Protein AF-A0A763VTZ7-F1 (afdb_monomer_lite)

Structure (mmCIF, N/CA/C/O backbone):
data_AF-A0A763VTZ7-F1
#
_entry.id   AF-A0A763VTZ7-F1
#
loop_
_atom_site.group_PDB
_atom_site.id
_atom_site.type_symbol
_atom_site.label_atom_id
_atom_site.label_alt_id
_atom_site.label_comp_id
_atom_site.label_asym_id
_atom_site.label_entity_id
_atom_site.label_seq_id
_atom_site.pdbx_PDB_ins_code
_atom_site.Cartn_x
_atom_site.Cartn_y
_atom_site.Cartn_z
_atom_site.occupancy
_atom_site.B_iso_or_equiv
_atom_site.auth_seq_id
_atom_site.auth_comp_id
_atom_site.auth_asym_id
_atom_site.auth_atom_id
_atom_site.pdbx_PDB_model_num
ATOM 1 N N . MET A 1 1 ? 45.128 19.612 -33.343 1.00 35.44 1 MET A N 1
ATOM 2 C CA . MET A 1 1 ? 44.007 19.188 -32.479 1.00 35.44 1 MET A CA 1
ATOM 3 C C . MET A 1 1 ? 42.716 19.615 -33.153 1.00 35.44 1 MET A C 1
ATOM 5 O O . MET A 1 1 ? 42.488 20.810 -33.276 1.00 35.44 1 MET A O 1
ATOM 9 N N . LEU A 1 2 ? 41.933 18.667 -33.675 1.00 29.50 2 LEU A N 1
ATOM 10 C CA . LEU A 1 2 ? 40.588 18.963 -34.176 1.00 29.50 2 LEU A CA 1
ATOM 11 C C . LEU A 1 2 ? 39.682 19.283 -32.973 1.00 29.50 2 LEU A C 1
ATOM 13 O O . LEU A 1 2 ? 39.796 18.601 -31.951 1.00 29.50 2 LEU A O 1
ATOM 17 N N . PRO A 1 3 ? 38.828 20.315 -33.047 1.00 27.97 3 PRO A N 1
ATOM 18 C CA . PRO A 1 3 ? 37.966 20.692 -31.936 1.00 27.97 3 PRO A CA 1
ATOM 19 C C . PRO A 1 3 ? 36.938 19.582 -31.647 1.00 27.97 3 PRO A C 1
ATOM 21 O O . PRO A 1 3 ? 36.513 18.883 -32.572 1.00 27.97 3 PRO A O 1
ATOM 24 N N . PRO A 1 4 ? 36.507 19.408 -30.384 1.00 37.66 4 PRO A N 1
ATOM 25 C CA . PRO A 1 4 ? 35.450 18.461 -30.049 1.00 37.66 4 PRO A CA 1
ATOM 26 C C . PRO A 1 4 ? 34.158 18.854 -30.781 1.00 37.66 4 PRO A C 1
ATOM 28 O O . PRO A 1 4 ? 33.703 19.994 -30.673 1.00 37.66 4 PRO A O 1
ATOM 31 N N . LYS A 1 5 ? 33.569 17.916 -31.541 1.00 41.62 5 LYS A N 1
ATOM 32 C CA . LYS A 1 5 ? 32.270 18.104 -32.211 1.00 41.62 5 LYS A CA 1
ATOM 33 C C . LYS A 1 5 ? 31.238 18.531 -31.159 1.00 41.62 5 LYS A C 1
ATOM 35 O O . LYS A 1 5 ? 30.952 17.776 -30.230 1.00 41.62 5 LYS A O 1
ATOM 40 N N . SER A 1 6 ? 30.690 19.740 -31.283 1.00 41.12 6 SER A N 1
ATOM 41 C CA . SER A 1 6 ? 29.595 20.189 -30.422 1.00 41.12 6 SER A CA 1
ATOM 42 C C . SER A 1 6 ? 28.387 19.264 -30.614 1.00 41.12 6 SER A C 1
ATOM 44 O O . SER A 1 6 ? 28.063 18.873 -31.738 1.00 41.12 6 SER A O 1
ATOM 46 N N . LYS A 1 7 ? 27.721 18.872 -29.519 1.00 50.50 7 LYS A N 1
ATOM 47 C CA . LYS A 1 7 ? 26.471 18.102 -29.592 1.00 50.50 7 LYS A CA 1
ATOM 48 C C . LYS A 1 7 ? 25.403 18.988 -30.235 1.00 50.50 7 LYS A C 1
ATOM 50 O O . LYS A 1 7 ? 24.845 19.859 -29.571 1.00 50.50 7 LYS A O 1
ATOM 55 N N . LYS A 1 8 ? 25.136 18.794 -31.528 1.00 55.53 8 LYS A N 1
ATOM 56 C CA . LYS A 1 8 ? 23.969 19.383 -32.192 1.00 55.53 8 LYS A CA 1
ATOM 57 C C . LYS A 1 8 ? 22.712 18.832 -31.517 1.00 55.53 8 LYS A C 1
ATOM 59 O O . LYS A 1 8 ? 22.512 17.623 -31.484 1.00 55.53 8 LYS A O 1
ATOM 64 N N . ASN A 1 9 ? 21.878 19.718 -30.977 1.00 57.66 9 ASN A N 1
ATOM 65 C CA . ASN A 1 9 ? 20.528 19.367 -30.541 1.00 57.66 9 ASN A CA 1
ATOM 66 C C . ASN A 1 9 ? 19.664 19.159 -31.792 1.00 57.66 9 ASN A C 1
ATOM 68 O O . ASN A 1 9 ? 19.069 20.102 -32.300 1.00 57.66 9 ASN A O 1
ATOM 72 N N . ASP A 1 10 ? 19.633 17.933 -32.303 1.00 64.75 10 ASP A N 1
ATOM 73 C CA . ASP A 1 10 ? 18.915 17.539 -33.522 1.00 64.75 10 ASP A CA 1
ATOM 74 C C . ASP A 1 10 ? 17.512 16.963 -33.247 1.00 64.75 10 ASP A C 1
ATOM 76 O O . ASP A 1 10 ? 16.894 16.369 -34.122 1.00 64.75 10 ASP A O 1
ATOM 80 N N . GLY A 1 11 ? 16.986 17.129 -32.026 1.00 73.06 11 GLY A N 1
ATOM 81 C CA . GLY A 1 11 ? 15.631 16.692 -31.662 1.00 73.06 11 GLY A CA 1
ATOM 82 C C . GLY A 1 11 ? 15.467 15.178 -31.467 1.00 73.06 11 GLY A C 1
ATOM 83 O O . GLY A 1 11 ? 14.363 14.715 -31.175 1.00 73.06 11 GLY A O 1
ATOM 84 N N . ARG A 1 12 ? 16.550 14.389 -31.533 1.00 78.06 12 ARG A N 1
ATOM 85 C CA . ARG A 1 12 ? 16.503 12.917 -31.417 1.00 78.06 12 ARG A CA 1
ATOM 86 C C . ARG A 1 12 ? 15.914 12.381 -30.103 1.00 78.06 12 ARG A C 1
ATOM 88 O O . ARG A 1 12 ? 15.565 11.211 -30.004 1.00 78.06 12 ARG A O 1
ATOM 95 N N . THR A 1 13 ? 15.801 13.209 -29.064 1.00 76.25 13 THR A N 1
ATOM 96 C CA . THR A 1 13 ? 15.245 12.835 -27.750 1.00 76.25 13 THR A CA 1
ATOM 97 C C . THR A 1 13 ? 13.718 12.770 -27.711 1.00 76.25 13 THR A C 1
ATOM 99 O O . THR A 1 13 ? 13.158 12.313 -26.713 1.00 76.25 13 THR A O 1
ATOM 102 N N . SER A 1 14 ? 13.022 13.174 -28.770 1.00 81.12 14 SER A N 1
ATOM 103 C CA . SER A 1 14 ? 11.571 12.992 -28.929 1.00 81.12 14 SER A CA 1
ATOM 104 C C . SER A 1 14 ? 11.207 12.234 -30.206 1.00 81.12 14 SER A C 1
ATOM 106 O O . SER A 1 14 ? 10.077 11.771 -30.327 1.00 81.12 14 SER A O 1
ATOM 108 N N . ASP A 1 15 ? 12.160 12.040 -31.115 1.00 86.56 15 ASP A N 1
ATOM 109 C CA . ASP A 1 15 ? 11.953 11.351 -32.384 1.00 86.56 15 ASP A CA 1
ATOM 110 C C . ASP A 1 15 ? 11.909 9.822 -32.213 1.00 86.56 15 ASP A C 1
ATOM 112 O O . ASP A 1 15 ? 12.916 9.173 -31.928 1.00 86.56 15 ASP A O 1
ATOM 116 N N . LEU A 1 16 ? 10.716 9.245 -32.365 1.00 86.00 16 LEU A N 1
ATOM 117 C CA . LEU A 1 16 ? 10.492 7.795 -32.336 1.00 86.00 16 LEU A CA 1
ATOM 118 C C . LEU A 1 16 ? 10.608 7.145 -33.718 1.00 86.00 16 LEU A C 1
ATOM 120 O O . LEU A 1 16 ? 10.707 5.923 -33.801 1.00 86.00 16 LEU A O 1
ATOM 124 N N . ALA A 1 17 ? 10.598 7.950 -34.780 1.00 90.56 17 ALA A N 1
ATOM 125 C CA . ALA A 1 17 ? 10.727 7.493 -36.156 1.00 90.56 17 ALA A CA 1
ATOM 126 C C . ALA A 1 17 ? 12.185 7.514 -36.637 1.00 90.56 17 ALA A C 1
ATOM 128 O O . ALA A 1 17 ? 12.458 7.035 -37.729 1.00 90.56 17 ALA A O 1
ATOM 129 N N . PHE A 1 18 ? 13.127 8.021 -35.836 1.00 90.75 18 PHE A N 1
ATOM 130 C CA . PHE A 1 18 ? 14.554 8.083 -36.173 1.00 90.75 18 PHE A CA 1
ATOM 131 C C . PHE A 1 18 ? 14.843 8.881 -37.457 1.00 90.75 18 PHE A C 1
ATOM 133 O O . PHE A 1 18 ? 15.852 8.662 -38.123 1.00 90.75 18 PHE A O 1
ATOM 140 N N . LEU A 1 19 ? 13.984 9.846 -37.795 1.00 90.31 19 LEU A N 1
ATOM 141 C CA . LEU A 1 19 ? 14.172 10.766 -38.920 1.00 90.31 19 LEU A CA 1
ATOM 142 C C . LEU A 1 19 ? 15.484 11.549 -38.812 1.00 90.31 19 LEU A C 1
ATOM 144 O O . LEU A 1 19 ? 16.091 11.864 -39.837 1.00 90.31 19 LEU A O 1
ATOM 148 N N . TRP A 1 20 ? 15.962 11.796 -37.587 1.00 90.44 20 TRP A N 1
ATOM 149 C CA . TRP A 1 20 ? 17.268 12.413 -37.347 1.00 90.44 20 TRP A CA 1
ATOM 150 C C . TRP A 1 20 ? 18.425 11.663 -38.040 1.00 90.44 20 TRP A C 1
ATOM 152 O O . TRP A 1 20 ? 19.420 12.288 -38.408 1.00 90.44 20 TRP A O 1
ATOM 162 N N . MET A 1 21 ? 18.308 10.347 -38.277 1.00 89.69 21 MET A N 1
ATOM 163 C CA . MET A 1 21 ? 19.332 9.567 -38.987 1.00 89.69 21 MET A CA 1
ATOM 164 C C . MET A 1 21 ? 19.514 10.069 -40.422 1.00 89.69 21 MET A C 1
ATOM 166 O O . MET A 1 21 ? 20.641 10.205 -40.888 1.00 89.69 21 MET A O 1
ATOM 170 N N . LEU A 1 22 ? 18.427 10.432 -41.105 1.00 90.00 22 LEU A N 1
ATOM 171 C CA . LEU A 1 22 ? 18.486 10.924 -42.484 1.00 90.00 22 LEU A CA 1
ATOM 172 C C . LEU A 1 22 ? 19.071 12.334 -42.568 1.00 90.00 22 LEU A C 1
ATOM 174 O O . LEU A 1 22 ? 19.775 12.655 -43.523 1.00 90.00 22 LEU A O 1
ATOM 178 N N . THR A 1 23 ? 18.797 13.173 -41.567 1.00 86.50 23 THR A N 1
ATOM 179 C CA . THR A 1 23 ? 19.309 14.548 -41.526 1.00 86.50 23 THR A CA 1
ATOM 180 C C . THR A 1 23 ? 20.763 14.623 -41.072 1.00 86.50 23 THR A C 1
ATOM 182 O O . THR A 1 23 ? 21.488 15.514 -41.506 1.00 86.50 23 THR A O 1
ATOM 185 N N . THR A 1 24 ? 21.182 13.719 -40.183 1.00 85.81 24 THR A N 1
ATOM 186 C CA . THR A 1 24 ? 22.488 13.786 -39.511 1.00 85.81 24 THR A CA 1
ATOM 187 C C . THR A 1 24 ? 23.501 12.793 -40.081 1.00 85.81 24 THR A C 1
ATOM 189 O O . THR A 1 24 ? 24.672 13.151 -40.196 1.00 85.81 24 THR A O 1
ATOM 192 N N . LEU A 1 25 ? 23.081 11.573 -40.438 1.00 86.38 25 LEU A N 1
ATOM 193 C CA . LEU A 1 25 ? 23.967 10.509 -40.932 1.00 86.38 25 LEU A CA 1
ATOM 194 C C . LEU A 1 25 ? 23.935 10.355 -42.458 1.00 86.38 25 LEU A C 1
ATOM 196 O O . LEU A 1 25 ? 24.926 9.924 -43.035 1.00 86.38 25 LEU A O 1
ATOM 200 N N . GLY A 1 26 ? 22.832 10.739 -43.107 1.00 88.94 26 GLY A N 1
ATOM 201 C CA . GLY A 1 26 ? 22.701 10.781 -44.566 1.00 88.94 26 GLY A CA 1
ATOM 202 C C . GLY A 1 26 ? 21.569 9.910 -45.113 1.00 88.94 26 GLY A C 1
ATOM 203 O O . GLY A 1 26 ? 20.996 9.072 -44.418 1.00 88.94 26 GLY A O 1
ATOM 204 N N . ALA A 1 27 ? 21.235 10.109 -46.392 1.00 90.62 27 ALA A N 1
ATOM 205 C CA . ALA A 1 27 ? 20.106 9.441 -47.049 1.00 90.62 27 ALA A CA 1
ATOM 206 C C . ALA A 1 27 ? 20.291 7.920 -47.211 1.00 90.62 27 ALA A C 1
ATOM 208 O O . ALA A 1 27 ? 19.310 7.182 -47.292 1.00 90.62 27 ALA A O 1
ATOM 209 N N . GLU A 1 28 ? 21.537 7.454 -47.218 1.00 91.12 28 GLU A N 1
ATOM 210 C CA . GLU A 1 28 ? 21.920 6.040 -47.276 1.00 91.12 28 GLU A CA 1
ATOM 211 C C . GLU A 1 28 ? 21.451 5.224 -46.058 1.00 91.12 28 GLU A C 1
ATOM 213 O O . GLU A 1 28 ? 21.258 4.019 -46.159 1.00 91.12 28 GLU A O 1
ATOM 218 N N . TRP A 1 29 ? 21.111 5.877 -44.942 1.00 94.19 29 TRP A N 1
ATOM 219 C CA . TRP A 1 29 ? 20.568 5.221 -43.746 1.00 94.19 29 TRP A CA 1
ATOM 220 C C . TRP A 1 29 ? 19.075 4.877 -43.816 1.00 94.19 29 TRP A C 1
ATOM 222 O O . TRP A 1 29 ? 18.525 4.358 -42.842 1.00 94.19 29 TRP A O 1
ATOM 232 N N . ARG A 1 30 ? 18.399 5.155 -44.939 1.00 93.62 30 ARG A N 1
ATOM 233 C CA . ARG A 1 30 ? 16.942 4.983 -45.079 1.00 93.62 30 ARG A CA 1
ATOM 234 C C . ARG A 1 30 ? 16.459 3.589 -44.699 1.00 93.62 30 ARG A C 1
ATOM 236 O O . ARG A 1 30 ? 15.511 3.480 -43.929 1.00 93.62 30 ARG A O 1
ATOM 243 N N . GLN A 1 31 ? 17.135 2.540 -45.160 1.00 93.56 31 GLN A N 1
ATOM 244 C CA . GLN A 1 31 ? 16.716 1.167 -44.871 1.00 93.56 31 GLN A CA 1
ATOM 245 C C . GLN A 1 31 ? 16.748 0.860 -43.363 1.00 93.56 31 GLN A C 1
ATOM 247 O O . GLN A 1 31 ? 15.794 0.313 -42.811 1.00 93.56 31 GLN A O 1
ATOM 252 N N . TRP A 1 32 ? 17.817 1.262 -42.672 1.00 95.25 32 TRP A N 1
ATOM 253 C CA . TRP A 1 32 ? 17.942 1.093 -41.222 1.00 95.25 32 TRP A CA 1
ATOM 254 C C . TRP A 1 32 ? 16.932 1.938 -40.444 1.00 95.25 32 TRP A C 1
ATOM 256 O O . TRP A 1 32 ? 16.360 1.462 -39.463 1.00 95.25 32 TRP A O 1
ATOM 266 N N . GLN A 1 33 ? 16.691 3.171 -40.890 1.00 95.19 33 GLN A N 1
ATOM 267 C CA . GLN A 1 33 ? 15.741 4.085 -40.264 1.00 95.19 33 GLN A CA 1
ATOM 268 C C . GLN A 1 33 ? 14.302 3.558 -40.356 1.00 95.19 33 GLN A C 1
ATOM 270 O O . GLN A 1 33 ? 13.601 3.545 -39.344 1.00 95.19 33 GLN A O 1
ATOM 275 N N . GLU A 1 34 ? 13.868 3.077 -41.523 1.00 95.00 34 GLU A N 1
ATOM 276 C CA . GLU A 1 34 ? 12.526 2.510 -41.712 1.00 95.00 34 GLU A CA 1
ATOM 277 C C . GLU A 1 34 ? 12.298 1.284 -40.814 1.00 95.00 34 GLU A C 1
ATOM 279 O O . GLU A 1 34 ? 11.262 1.177 -40.150 1.00 95.00 34 GLU A O 1
ATOM 284 N N . LEU A 1 35 ? 13.294 0.396 -40.715 1.00 95.56 35 LEU A N 1
ATOM 285 C CA . LEU A 1 35 ? 13.247 -0.768 -39.827 1.00 95.56 35 LEU A CA 1
ATOM 286 C C . LEU A 1 35 ? 13.194 -0.361 -38.350 1.00 95.56 35 LEU A C 1
ATOM 288 O O . LEU A 1 35 ? 12.400 -0.918 -37.587 1.00 95.56 35 LEU A O 1
ATOM 292 N N . ALA A 1 36 ? 13.997 0.625 -37.940 1.00 95.19 36 ALA A N 1
ATOM 293 C CA . ALA A 1 36 ? 13.994 1.147 -36.575 1.00 95.19 36 ALA A CA 1
ATOM 294 C C . ALA A 1 36 ? 12.641 1.772 -36.211 1.00 95.19 36 ALA A C 1
ATOM 296 O O . ALA A 1 36 ? 12.094 1.470 -35.149 1.00 95.19 36 ALA A O 1
ATOM 297 N N . ALA A 1 37 ? 12.067 2.580 -37.107 1.00 95.00 37 ALA A N 1
ATOM 298 C CA . ALA A 1 37 ? 10.754 3.194 -36.929 1.00 95.00 37 ALA A CA 1
ATOM 299 C C . ALA A 1 37 ? 9.648 2.135 -36.807 1.00 95.00 37 ALA A C 1
ATOM 301 O O . ALA A 1 37 ? 8.830 2.191 -35.885 1.00 95.00 37 ALA A O 1
ATOM 302 N N . LYS A 1 38 ? 9.659 1.130 -37.693 1.00 95.75 38 LYS A N 1
ATOM 303 C CA . LYS A 1 38 ? 8.696 0.022 -37.676 1.00 95.75 38 LYS A CA 1
ATOM 304 C C . LYS A 1 38 ? 8.795 -0.787 -36.385 1.00 95.75 38 LYS A C 1
ATOM 306 O O . LYS A 1 38 ? 7.772 -1.063 -35.760 1.00 95.75 38 LYS A O 1
ATOM 311 N N . TRP A 1 39 ? 10.008 -1.119 -35.941 1.00 95.88 39 TRP A N 1
ATOM 312 C CA . TRP A 1 39 ? 10.205 -1.816 -34.671 1.00 95.88 39 TRP A CA 1
ATOM 313 C C . TRP A 1 39 ? 9.703 -0.980 -33.496 1.00 95.88 39 TRP A C 1
ATOM 315 O O . TRP A 1 39 ? 8.953 -1.486 -32.661 1.00 95.88 39 TRP A O 1
ATOM 325 N N . MET A 1 40 ? 10.054 0.305 -33.452 1.00 93.81 40 MET A N 1
ATOM 326 C CA . MET A 1 40 ? 9.712 1.210 -32.354 1.00 93.81 40 MET A CA 1
ATOM 327 C C . MET A 1 40 ? 8.215 1.487 -32.242 1.00 93.81 40 MET A C 1
ATOM 329 O O . MET A 1 40 ? 7.713 1.582 -31.123 1.00 93.81 40 MET A O 1
ATOM 333 N N . ALA A 1 41 ? 7.481 1.500 -33.358 1.00 93.44 41 ALA A N 1
ATOM 334 C CA . ALA A 1 41 ? 6.021 1.606 -33.363 1.00 93.44 41 ALA A CA 1
ATOM 335 C C . ALA A 1 41 ? 5.320 0.438 -32.640 1.00 93.44 41 ALA A C 1
ATOM 337 O O . ALA A 1 41 ? 4.209 0.598 -32.142 1.00 93.44 41 ALA A O 1
ATOM 338 N N . THR A 1 42 ? 5.967 -0.730 -32.537 1.00 92.12 42 THR A N 1
ATOM 339 C CA . THR A 1 42 ? 5.416 -1.901 -31.826 1.00 92.12 42 THR A CA 1
ATOM 340 C C . THR A 1 42 ? 5.729 -1.916 -30.323 1.00 92.12 42 THR A C 1
ATOM 342 O O . THR A 1 42 ? 5.248 -2.787 -29.598 1.00 92.12 42 THR A O 1
ATOM 345 N N . GLN A 1 43 ? 6.528 -0.968 -29.820 1.00 91.44 43 GLN A N 1
ATOM 346 C CA . GLN A 1 43 ? 7.015 -0.973 -28.438 1.00 91.44 43 GLN A CA 1
ATOM 347 C C . GLN A 1 43 ? 6.138 -0.124 -27.510 1.00 91.44 43 GLN A C 1
ATOM 349 O O . GLN A 1 43 ? 5.899 1.050 -27.764 1.00 91.44 43 GLN A O 1
ATOM 354 N N . THR A 1 44 ? 5.742 -0.682 -26.362 1.00 88.31 44 THR A N 1
ATOM 355 C CA . THR A 1 44 ? 4.960 0.030 -25.326 1.00 88.31 44 THR A CA 1
ATOM 356 C C . THR A 1 44 ? 5.754 0.330 -24.051 1.00 88.31 44 THR A C 1
ATOM 358 O O . THR A 1 44 ? 5.361 1.180 -23.255 1.00 88.31 44 THR A O 1
ATOM 361 N N . LEU A 1 45 ? 6.892 -0.343 -23.846 1.00 87.94 45 LEU A N 1
ATOM 362 C CA . LEU A 1 45 ? 7.719 -0.250 -22.640 1.00 87.94 45 LEU A CA 1
ATOM 363 C C . LEU A 1 45 ? 9.182 0.042 -22.982 1.00 87.94 45 LEU A C 1
ATOM 365 O O . LEU A 1 45 ? 9.713 -0.450 -23.983 1.00 87.94 45 LEU A O 1
ATOM 369 N N . GLY A 1 46 ? 9.849 0.797 -22.102 1.00 86.75 46 GLY A N 1
ATOM 370 C CA . GLY A 1 46 ? 11.287 1.075 -22.197 1.00 86.75 46 GLY A CA 1
ATOM 371 C C . GLY A 1 46 ? 11.682 1.933 -23.402 1.00 86.75 46 GLY A C 1
ATOM 372 O O . GLY A 1 46 ? 12.820 1.851 -23.849 1.00 86.75 46 GLY A O 1
ATOM 373 N N . ILE A 1 47 ? 10.753 2.735 -23.934 1.00 90.38 47 ILE A N 1
ATOM 374 C CA . ILE A 1 47 ? 10.908 3.496 -25.187 1.00 90.38 47 ILE A CA 1
ATOM 375 C C . ILE A 1 47 ? 12.154 4.392 -25.160 1.00 90.38 47 ILE A C 1
ATOM 377 O O . ILE A 1 47 ? 12.937 4.383 -26.107 1.00 90.38 47 ILE A O 1
ATOM 381 N N . SER A 1 48 ? 12.369 5.127 -24.061 1.00 89.25 48 SER A N 1
ATOM 382 C CA . SER A 1 48 ? 13.539 6.005 -23.922 1.00 89.25 48 SER A CA 1
ATOM 383 C C . SER A 1 48 ? 14.850 5.219 -23.983 1.00 89.25 48 SER A C 1
ATOM 385 O O . SER A 1 48 ? 15.735 5.575 -24.759 1.00 89.25 48 SER A O 1
ATOM 387 N N . ASP A 1 49 ? 14.952 4.129 -23.215 1.00 90.44 49 ASP A N 1
ATOM 388 C CA . ASP A 1 49 ? 16.169 3.315 -23.155 1.00 90.44 49 ASP A CA 1
ATOM 389 C C . ASP A 1 49 ? 16.454 2.620 -24.501 1.00 90.44 49 ASP A C 1
ATOM 391 O O . ASP A 1 49 ? 17.605 2.554 -24.928 1.00 90.44 49 ASP A O 1
ATOM 395 N N . LYS A 1 50 ? 15.415 2.119 -25.189 1.00 93.94 50 LYS A N 1
ATOM 396 C CA . LYS A 1 50 ? 15.531 1.487 -26.516 1.00 93.94 50 LYS A CA 1
ATOM 397 C C . LYS A 1 50 ? 16.020 2.470 -27.566 1.00 93.94 50 LYS A C 1
ATOM 399 O O . LYS A 1 50 ? 16.921 2.150 -28.335 1.00 93.94 50 LYS A O 1
ATOM 404 N N . ARG A 1 51 ? 15.466 3.683 -27.569 1.00 93.00 51 ARG A N 1
ATOM 405 C CA . ARG A 1 51 ? 15.885 4.729 -28.500 1.00 93.00 51 ARG A CA 1
ATOM 406 C C . ARG A 1 51 ? 17.337 5.132 -28.287 1.00 93.00 51 ARG A C 1
ATOM 408 O O . ARG A 1 51 ? 18.081 5.269 -29.251 1.00 93.00 51 ARG A O 1
ATOM 415 N N . GLU A 1 52 ? 17.745 5.299 -27.034 1.00 90.31 52 GLU A N 1
ATOM 416 C CA . GLU A 1 52 ? 19.130 5.625 -26.702 1.00 90.31 52 GLU A CA 1
ATOM 417 C C . GLU A 1 52 ? 20.093 4.492 -27.096 1.00 90.31 52 GLU A C 1
ATOM 419 O O . GLU A 1 52 ? 21.168 4.754 -27.635 1.00 90.31 52 GLU A O 1
ATOM 424 N N . ALA A 1 53 ? 19.696 3.235 -26.875 1.00 92.50 53 ALA A N 1
ATOM 425 C CA . ALA A 1 53 ? 20.466 2.064 -27.285 1.00 92.50 53 ALA A CA 1
ATOM 426 C C . ALA A 1 53 ? 20.634 1.981 -28.809 1.00 92.50 53 ALA A C 1
ATOM 42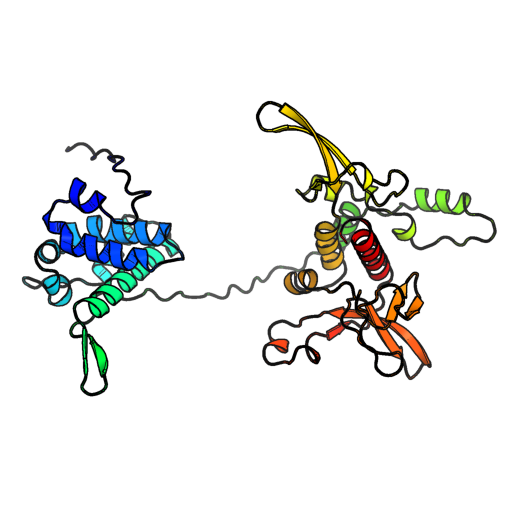8 O O . ALA A 1 53 ? 21.754 1.805 -29.282 1.00 92.50 53 ALA A O 1
ATOM 429 N N . LEU A 1 54 ? 19.552 2.168 -29.572 1.00 94.38 54 LEU A N 1
ATOM 430 C CA . LEU A 1 54 ? 19.604 2.168 -31.034 1.00 94.38 54 LEU A CA 1
ATOM 431 C C . LEU A 1 54 ? 20.420 3.331 -31.594 1.00 94.38 54 LEU A C 1
ATOM 433 O O . LEU A 1 54 ? 21.213 3.122 -32.504 1.00 94.38 54 LEU A O 1
ATOM 437 N N . GLY A 1 55 ? 20.293 4.532 -31.024 1.00 91.75 55 GLY A N 1
ATOM 438 C CA . GLY A 1 55 ? 21.117 5.670 -31.436 1.00 91.75 55 GLY A CA 1
ATOM 439 C C . GLY A 1 55 ? 22.613 5.361 -31.335 1.00 91.75 55 GLY A C 1
ATOM 440 O O . GLY A 1 55 ? 23.350 5.581 -32.292 1.00 91.75 55 GLY A O 1
ATOM 441 N N . ARG A 1 56 ? 23.048 4.759 -30.217 1.00 90.06 56 ARG A N 1
ATOM 442 C CA . ARG A 1 56 ? 24.439 4.298 -30.053 1.00 90.06 56 ARG A CA 1
ATOM 443 C C . ARG A 1 56 ? 24.803 3.171 -31.014 1.00 90.06 56 ARG A C 1
ATOM 445 O O . ARG A 1 56 ? 25.902 3.173 -31.552 1.00 90.06 56 ARG A O 1
ATOM 452 N N . PHE A 1 57 ? 23.905 2.214 -31.226 1.00 94.25 57 PHE A N 1
ATOM 453 C CA . PHE A 1 57 ? 24.136 1.111 -32.155 1.00 94.25 57 PHE A CA 1
ATOM 454 C C . PHE A 1 57 ? 24.373 1.615 -33.589 1.00 94.25 57 PHE A C 1
ATOM 456 O O . PHE A 1 57 ? 25.306 1.171 -34.249 1.00 94.25 57 PHE A O 1
ATOM 463 N N . PHE A 1 58 ? 23.609 2.604 -34.052 1.00 94.25 58 PHE A N 1
ATOM 464 C CA . PHE A 1 58 ? 23.814 3.182 -35.379 1.00 94.25 58 PHE A CA 1
ATOM 465 C C . PHE A 1 58 ? 25.085 4.037 -35.454 1.00 94.25 58 PHE A C 1
ATOM 467 O O . PHE A 1 58 ? 25.946 3.770 -36.286 1.00 94.25 58 PHE A O 1
ATOM 474 N N . GLU A 1 59 ? 25.242 5.026 -34.569 1.00 91.44 59 GLU A N 1
ATOM 475 C CA . GLU A 1 59 ? 26.343 5.998 -34.671 1.00 91.44 59 GLU A CA 1
ATOM 476 C C . GLU A 1 59 ? 27.697 5.447 -34.240 1.00 91.44 59 GLU A C 1
ATOM 478 O O . GLU A 1 59 ? 28.716 5.840 -34.789 1.00 91.44 59 GLU A O 1
ATOM 483 N N . SER A 1 60 ? 27.732 4.600 -33.213 1.00 88.88 60 SER A N 1
ATOM 484 C CA . SER A 1 60 ? 28.993 4.152 -32.613 1.00 88.88 60 SER A CA 1
ATOM 485 C C . SER A 1 60 ? 29.415 2.769 -33.089 1.00 88.88 60 SER A C 1
ATOM 487 O O . SER A 1 60 ? 30.599 2.461 -33.012 1.00 88.88 60 SER A O 1
ATOM 489 N N . TYR A 1 61 ? 28.477 1.935 -33.558 1.00 92.25 61 TYR A N 1
ATOM 490 C CA . TYR A 1 61 ? 28.797 0.592 -34.038 1.00 92.25 61 TYR A CA 1
ATOM 491 C C . TYR A 1 61 ? 28.721 0.476 -35.556 1.00 92.25 61 TYR A C 1
ATOM 493 O O . TYR A 1 61 ? 29.753 0.307 -36.200 1.00 92.25 61 TYR A O 1
ATOM 501 N N . ILE A 1 62 ? 27.529 0.612 -36.144 1.00 92.75 62 ILE A N 1
ATOM 502 C CA . ILE A 1 62 ? 27.362 0.409 -37.589 1.00 92.75 62 ILE A CA 1
ATOM 503 C C . ILE A 1 62 ? 28.177 1.433 -38.385 1.00 92.75 62 ILE A C 1
ATOM 505 O O . ILE A 1 62 ? 28.917 1.037 -39.279 1.00 92.75 62 ILE A O 1
ATOM 509 N N . ALA A 1 63 ? 28.103 2.722 -38.040 1.00 91.62 63 ALA A N 1
ATOM 510 C CA . ALA A 1 63 ? 28.791 3.771 -38.794 1.00 91.62 63 ALA A CA 1
ATOM 511 C C . ALA A 1 63 ? 30.322 3.615 -38.817 1.00 91.62 63 ALA A C 1
ATOM 513 O O . ALA A 1 63 ? 30.947 3.883 -39.839 1.00 91.62 63 ALA A O 1
ATOM 514 N N . GLU A 1 64 ? 30.912 3.179 -37.705 1.00 90.19 64 GLU A N 1
ATOM 515 C CA . GLU A 1 64 ? 32.368 3.156 -37.524 1.00 90.19 64 GLU A CA 1
ATOM 516 C C . GLU A 1 64 ? 32.986 1.790 -37.884 1.00 90.19 64 GLU A C 1
ATOM 518 O O . GLU A 1 64 ? 34.074 1.737 -38.451 1.00 90.19 64 GLU A O 1
ATOM 523 N N . TYR A 1 65 ? 32.293 0.678 -37.603 1.00 89.25 65 TYR A N 1
ATOM 524 C CA . TYR A 1 65 ? 32.851 -0.681 -37.722 1.00 89.25 65 TYR A CA 1
ATOM 525 C C . TYR A 1 65 ? 32.211 -1.517 -38.836 1.00 89.25 65 TYR A C 1
ATOM 527 O O . TYR A 1 65 ? 32.844 -2.419 -39.392 1.00 89.25 65 TYR A O 1
ATOM 535 N N . ALA A 1 66 ? 30.969 -1.211 -39.216 1.00 90.81 66 ALA A N 1
ATOM 536 C CA . ALA A 1 66 ? 30.264 -1.904 -40.291 1.00 90.81 66 ALA A CA 1
ATOM 537 C C . ALA A 1 66 ? 29.637 -0.936 -41.313 1.00 90.81 66 ALA A C 1
ATOM 539 O O . ALA A 1 66 ? 28.461 -1.089 -41.645 1.00 90.81 66 ALA A O 1
ATOM 540 N N . PRO A 1 67 ? 30.387 0.041 -41.867 1.00 92.31 67 PRO A N 1
ATOM 541 C CA . PRO A 1 67 ? 29.818 1.020 -42.796 1.00 92.31 67 PRO A CA 1
ATOM 542 C C . PRO A 1 67 ? 29.287 0.367 -44.079 1.00 92.31 67 PRO A C 1
ATOM 544 O O . PRO A 1 67 ? 28.323 0.841 -44.671 1.00 92.31 67 PRO A O 1
ATOM 547 N N . TYR A 1 68 ? 29.853 -0.778 -44.471 1.00 91.19 68 TYR A N 1
ATOM 548 C CA . TYR A 1 68 ? 29.355 -1.597 -45.579 1.00 91.19 68 TYR A CA 1
ATOM 549 C C . TYR A 1 68 ? 27.916 -2.096 -45.362 1.00 91.19 68 TYR A C 1
ATOM 551 O O . TYR A 1 68 ? 27.207 -2.368 -46.325 1.00 91.19 68 TYR A O 1
ATOM 559 N N . ALA A 1 69 ? 27.467 -2.209 -44.108 1.00 91.75 69 ALA A N 1
ATOM 560 C CA . ALA A 1 69 ? 26.110 -2.621 -43.780 1.00 91.75 69 ALA A CA 1
ATOM 561 C C . ALA A 1 69 ? 25.089 -1.487 -43.947 1.00 91.75 69 ALA A C 1
ATOM 563 O O . ALA A 1 69 ? 23.888 -1.749 -43.931 1.00 91.75 69 ALA A O 1
ATOM 564 N N . ILE A 1 70 ? 25.539 -0.235 -44.086 1.00 91.12 70 ILE A N 1
ATOM 565 C CA . ILE A 1 70 ? 24.660 0.915 -44.337 1.00 91.12 70 ILE A CA 1
ATOM 566 C C . ILE A 1 70 ? 24.086 0.820 -45.752 1.00 91.12 70 ILE A C 1
ATOM 568 O O . ILE A 1 70 ? 22.889 1.018 -45.936 1.00 91.12 70 ILE A O 1
ATOM 572 N N . SER A 1 71 ? 24.932 0.488 -46.732 1.00 86.25 71 SER A N 1
ATOM 573 C CA . SER A 1 71 ? 24.545 0.362 -48.139 1.00 86.25 71 SER A CA 1
ATOM 574 C C . SER A 1 71 ? 23.923 -0.993 -48.480 1.00 86.25 71 SER A C 1
ATOM 576 O O . SER A 1 71 ? 23.035 -1.048 -49.328 1.00 86.25 71 SER A O 1
ATOM 578 N N . ASP A 1 72 ? 24.356 -2.075 -47.826 1.00 89.38 72 ASP A N 1
ATOM 579 C CA . ASP A 1 72 ? 23.760 -3.406 -47.974 1.00 89.38 72 ASP A CA 1
ATOM 580 C C . ASP A 1 72 ? 23.560 -4.073 -46.609 1.00 89.38 72 ASP A C 1
ATOM 582 O O . ASP A 1 72 ? 24.477 -4.638 -46.006 1.00 89.38 72 ASP A O 1
ATOM 586 N N . LEU A 1 73 ? 22.307 -4.065 -46.151 1.00 90.62 73 LEU A N 1
ATOM 587 C CA . LEU A 1 73 ? 21.882 -4.680 -44.897 1.00 90.62 73 LEU A CA 1
ATOM 588 C C . LEU A 1 73 ? 22.288 -6.160 -44.772 1.00 90.62 73 LEU A C 1
ATOM 590 O O . LEU A 1 73 ? 22.552 -6.634 -43.668 1.00 90.62 73 LEU A O 1
ATOM 594 N N . SER A 1 74 ? 22.365 -6.911 -45.875 1.00 90.06 74 SER A N 1
ATOM 595 C CA . SER A 1 74 ? 22.715 -8.336 -45.835 1.00 90.06 74 SER A CA 1
ATOM 596 C C . SER A 1 74 ? 24.170 -8.578 -45.421 1.00 90.06 74 SER A C 1
ATOM 598 O O . SER A 1 74 ? 24.482 -9.616 -44.821 1.00 90.06 74 SER A O 1
ATOM 600 N N . LEU A 1 75 ? 25.055 -7.605 -45.667 1.00 91.62 75 LEU A N 1
ATOM 601 C CA . LEU A 1 75 ? 26.461 -7.677 -45.278 1.00 91.62 75 LEU A CA 1
ATOM 602 C C . LEU A 1 75 ? 26.650 -7.591 -43.763 1.00 91.62 75 LEU A C 1
ATOM 604 O O . LEU A 1 75 ? 27.622 -8.149 -43.261 1.00 91.62 75 LEU A O 1
ATOM 608 N N . PHE A 1 76 ? 25.705 -7.000 -43.022 1.00 92.88 76 PHE A N 1
ATOM 609 C CA . PHE A 1 76 ? 25.717 -7.037 -41.554 1.00 92.88 76 PHE A CA 1
ATOM 610 C C . PHE A 1 76 ? 25.773 -8.478 -41.019 1.00 92.88 76 PHE A C 1
ATOM 612 O O . PHE A 1 76 ? 26.463 -8.771 -40.045 1.00 92.88 76 PHE A O 1
ATOM 619 N N . PHE A 1 77 ? 25.064 -9.392 -41.686 1.00 91.75 77 PHE A N 1
ATOM 620 C CA . PHE A 1 77 ? 24.949 -10.791 -41.277 1.00 91.75 77 PHE A CA 1
ATOM 621 C C . PHE A 1 77 ? 26.027 -11.683 -41.899 1.00 91.75 77 PHE A C 1
ATOM 623 O O . PHE A 1 77 ? 26.531 -12.600 -41.252 1.00 91.75 77 PHE A O 1
ATOM 630 N N . LYS A 1 78 ? 26.381 -11.438 -43.167 1.00 88.50 78 LYS A N 1
ATOM 631 C CA . LYS A 1 78 ? 27.352 -12.262 -43.910 1.00 88.50 78 LYS A CA 1
ATOM 632 C C . LYS A 1 78 ? 28.808 -11.882 -43.613 1.00 88.50 78 LYS A C 1
ATOM 634 O O . LYS A 1 78 ? 29.691 -12.741 -43.684 1.00 88.50 78 LYS A O 1
ATOM 639 N N . GLY A 1 79 ? 29.041 -10.625 -43.239 1.00 88.56 79 GLY A N 1
ATOM 640 C CA . GLY A 1 79 ? 30.360 -10.009 -43.157 1.00 88.56 79 GLY A CA 1
ATOM 641 C C . GLY A 1 79 ? 30.854 -9.486 -44.506 1.00 88.56 79 GLY A C 1
ATOM 642 O O . GLY A 1 79 ? 30.324 -9.827 -45.565 1.00 88.56 79 GLY A O 1
ATOM 643 N N . TYR A 1 80 ? 31.902 -8.667 -44.463 1.00 90.06 80 TYR A N 1
ATOM 644 C CA . TYR A 1 80 ? 32.516 -8.046 -45.634 1.00 90.06 80 TYR A CA 1
ATOM 645 C C . TYR A 1 80 ? 34.040 -8.003 -45.490 1.00 90.06 80 TYR A C 1
ATOM 647 O O . TYR A 1 80 ? 34.556 -7.624 -44.443 1.00 90.06 80 TYR A O 1
ATOM 655 N N . GLN A 1 81 ? 34.767 -8.416 -46.537 1.00 88.31 81 GLN A N 1
ATOM 656 C CA . GLN A 1 81 ? 36.242 -8.405 -46.595 1.00 88.31 81 GLN A CA 1
ATOM 657 C C . GLN A 1 81 ? 36.937 -8.997 -45.348 1.00 88.31 81 GLN A C 1
ATOM 659 O O . GLN A 1 81 ? 37.927 -8.471 -44.851 1.00 88.31 81 GLN A O 1
ATOM 664 N N . GLY A 1 82 ? 36.408 -10.109 -44.827 1.00 85.06 82 GLY A N 1
ATOM 665 C CA . GLY A 1 82 ? 36.954 -10.787 -43.645 1.00 85.06 82 GLY A CA 1
ATOM 666 C C . GLY A 1 82 ? 36.494 -10.211 -42.301 1.00 85.06 82 GLY A C 1
ATOM 667 O O . GLY A 1 82 ? 36.670 -10.880 -41.285 1.00 85.06 82 GLY A O 1
ATOM 668 N N . HIS A 1 83 ? 35.842 -9.044 -42.281 1.00 92.25 83 HIS A N 1
ATOM 669 C CA . HIS A 1 83 ? 35.191 -8.506 -41.089 1.00 92.25 83 HIS A CA 1
ATOM 670 C C . HIS A 1 83 ? 33.787 -9.110 -40.906 1.00 92.25 83 HIS A C 1
ATOM 672 O O . HIS A 1 83 ? 33.027 -9.232 -41.868 1.00 92.25 83 HIS A O 1
ATOM 678 N N . LYS A 1 84 ? 33.430 -9.480 -39.670 1.00 91.00 84 LYS A N 1
ATOM 679 C CA . LYS A 1 84 ? 32.091 -9.944 -39.280 1.00 91.00 84 LYS A CA 1
ATOM 680 C C . LYS A 1 84 ? 31.662 -9.233 -38.006 1.00 91.00 84 LYS A C 1
ATOM 682 O O . LYS A 1 84 ? 32.388 -9.289 -37.016 1.00 91.00 84 LYS A O 1
ATOM 687 N N . CYS A 1 85 ? 30.465 -8.653 -38.024 1.00 91.06 85 CYS A N 1
ATOM 688 C CA . CYS A 1 85 ? 29.874 -8.050 -36.837 1.00 91.06 85 CYS A CA 1
ATOM 689 C C . CYS A 1 85 ? 29.789 -9.074 -35.696 1.00 91.06 85 CYS A C 1
ATOM 691 O O . CYS A 1 85 ? 29.449 -10.239 -35.917 1.00 91.06 85 CYS A O 1
ATOM 693 N N . SER A 1 86 ? 30.103 -8.644 -34.475 1.00 91.06 86 SER A N 1
ATOM 694 C CA . SER A 1 86 ? 30.162 -9.520 -33.303 1.00 91.06 86 SER A CA 1
ATOM 695 C C . SER A 1 86 ? 29.703 -8.812 -32.033 1.00 91.06 86 SER A C 1
ATOM 697 O O . SER A 1 86 ? 29.706 -7.584 -31.926 1.00 91.06 86 SER A O 1
ATOM 699 N N . SER A 1 87 ? 29.303 -9.609 -31.044 1.00 88.81 87 SER A N 1
ATOM 700 C CA . SER A 1 87 ? 28.865 -9.084 -29.747 1.00 88.81 87 SER A CA 1
ATOM 701 C C . SER A 1 87 ? 30.025 -8.490 -28.964 1.00 88.81 87 SER A C 1
ATOM 703 O O . SER A 1 87 ? 29.853 -7.508 -28.256 1.00 88.81 87 SER A O 1
ATOM 705 N N . GLU A 1 88 ? 31.199 -9.095 -29.091 1.00 88.69 88 GLU A N 1
ATOM 706 C CA . GLU A 1 88 ? 32.411 -8.742 -28.373 1.00 88.69 88 GLU A CA 1
ATOM 707 C C . GLU A 1 88 ? 32.910 -7.356 -28.799 1.00 88.69 88 GLU A C 1
ATOM 709 O O . GLU A 1 88 ? 33.219 -6.524 -27.946 1.00 88.69 88 GLU A O 1
ATOM 714 N N . GLU A 1 89 ? 32.912 -7.081 -30.107 1.00 90.75 89 GLU A N 1
ATOM 715 C CA . GLU A 1 89 ? 33.250 -5.766 -30.660 1.00 90.75 89 GLU A CA 1
ATOM 716 C C . GLU A 1 89 ? 32.244 -4.700 -30.206 1.00 90.75 89 GLU A C 1
ATOM 718 O O . GLU A 1 89 ? 32.627 -3.645 -29.695 1.00 90.75 89 GLU A O 1
ATOM 723 N N . PHE A 1 90 ? 30.945 -5.001 -30.304 1.00 91.12 90 PHE A N 1
ATOM 724 C CA . PHE A 1 90 ? 29.908 -4.062 -29.886 1.00 91.12 90 PHE A CA 1
ATOM 725 C C . PHE A 1 90 ? 29.946 -3.776 -28.375 1.00 91.12 90 PHE A C 1
ATOM 727 O O . PHE A 1 90 ? 29.802 -2.630 -27.938 1.00 91.12 90 PHE A O 1
ATOM 734 N N . GLU A 1 91 ? 30.206 -4.796 -27.555 1.00 89.81 91 GLU A N 1
ATOM 735 C CA . GLU A 1 91 ? 30.312 -4.656 -26.105 1.00 89.81 91 GLU A CA 1
ATOM 736 C C . GLU A 1 91 ? 31.487 -3.755 -25.703 1.00 89.81 91 GLU A C 1
ATOM 738 O O . GLU A 1 91 ? 31.336 -2.924 -24.802 1.00 89.81 91 GLU A O 1
ATOM 743 N N . GLN A 1 92 ? 32.637 -3.867 -26.376 1.00 88.75 92 GLN A N 1
ATOM 744 C CA . GLN A 1 92 ? 33.793 -3.002 -26.119 1.00 88.75 92 GLN A CA 1
ATOM 745 C C . GLN A 1 92 ? 33.463 -1.520 -26.349 1.00 88.75 92 GLN A C 1
ATOM 747 O O . GLN A 1 92 ? 33.845 -0.668 -25.541 1.00 88.75 92 GLN A O 1
ATOM 752 N N . ILE A 1 93 ? 32.687 -1.212 -27.389 1.00 87.56 93 ILE A N 1
ATOM 753 C CA . ILE A 1 93 ? 32.273 0.158 -27.727 1.00 87.56 93 ILE A CA 1
ATOM 754 C C . ILE A 1 93 ? 31.280 0.709 -26.703 1.00 87.56 93 ILE A C 1
ATOM 756 O O . ILE A 1 93 ? 31.374 1.861 -26.270 1.00 87.56 93 ILE A O 1
ATOM 760 N N . ILE A 1 94 ? 30.325 -0.109 -26.256 1.00 86.81 94 ILE A N 1
ATOM 761 C CA . ILE A 1 94 ? 29.395 0.342 -25.218 1.00 86.81 94 ILE A CA 1
ATOM 762 C C . ILE A 1 94 ? 30.142 0.561 -23.897 1.00 86.81 94 ILE A C 1
ATOM 764 O O . ILE A 1 94 ? 29.875 1.537 -23.200 1.00 86.81 94 ILE A O 1
ATOM 768 N N . ARG A 1 95 ? 31.119 -0.286 -23.557 1.00 87.62 95 ARG A N 1
ATOM 769 C CA . ARG A 1 95 ? 31.922 -0.135 -22.332 1.00 87.62 95 ARG A CA 1
ATOM 770 C C . ARG A 1 95 ? 32.805 1.111 -22.329 1.00 87.62 95 ARG A C 1
ATOM 772 O O . ARG A 1 95 ? 33.035 1.664 -21.257 1.00 87.62 95 ARG A O 1
ATOM 779 N N . SER A 1 96 ? 33.275 1.571 -23.489 1.00 84.75 96 SER A N 1
ATOM 780 C CA . SER A 1 96 ? 34.070 2.803 -23.576 1.00 84.75 96 SER A CA 1
ATOM 781 C C . SER A 1 96 ? 33.222 4.070 -23.409 1.00 84.75 96 SER A C 1
ATOM 783 O O . SER A 1 96 ? 33.735 5.107 -22.992 1.00 84.75 96 SER A O 1
ATOM 785 N N . THR A 1 97 ? 31.916 3.987 -23.679 1.00 78.69 97 THR A N 1
ATOM 786 C CA . THR A 1 97 ? 30.990 5.131 -23.649 1.00 78.69 97 THR A CA 1
ATOM 787 C C . THR A 1 97 ? 30.027 5.126 -22.457 1.00 78.69 97 THR A C 1
ATOM 789 O O . THR A 1 97 ? 29.467 6.169 -22.112 1.00 78.69 97 THR A O 1
ATOM 792 N N . VAL A 1 98 ? 29.826 3.978 -21.802 1.00 81.62 98 VAL A N 1
ATOM 793 C CA . VAL A 1 98 ? 28.847 3.776 -20.725 1.00 81.62 98 VAL A CA 1
ATOM 794 C C . VAL A 1 98 ? 29.498 3.067 -19.539 1.00 81.62 98 VAL A C 1
ATOM 796 O O . VAL A 1 98 ? 29.921 1.922 -19.638 1.00 81.62 98 VAL A O 1
ATOM 799 N N . ALA A 1 99 ? 29.505 3.721 -18.374 1.00 81.88 99 ALA A N 1
ATOM 800 C CA . ALA A 1 99 ? 30.138 3.175 -17.169 1.00 81.88 99 ALA A CA 1
ATOM 801 C C . ALA A 1 99 ? 29.277 2.132 -16.424 1.00 81.88 99 ALA A C 1
ATOM 803 O O . ALA A 1 99 ? 29.796 1.185 -15.837 1.00 81.88 99 ALA A O 1
ATOM 804 N N . ALA A 1 100 ? 27.950 2.298 -16.406 1.00 84.25 100 ALA A N 1
ATOM 805 C CA . ALA A 1 100 ? 27.065 1.454 -15.603 1.00 84.25 100 ALA A CA 1
ATOM 806 C C . ALA A 1 100 ? 26.779 0.103 -16.284 1.00 84.25 100 ALA A C 1
ATOM 808 O O . ALA A 1 100 ? 26.197 0.059 -17.369 1.00 84.25 100 ALA A O 1
ATOM 809 N N . SER A 1 101 ? 27.082 -1.005 -15.598 1.00 83.38 101 SER A N 1
ATOM 810 C CA . SER A 1 101 ? 26.874 -2.380 -16.094 1.00 83.38 101 SER A CA 1
ATOM 811 C C . SER A 1 101 ? 25.433 -2.671 -16.527 1.00 83.38 101 SER A C 1
ATOM 813 O O . SER A 1 101 ? 25.212 -3.303 -17.558 1.00 83.38 101 SER A O 1
ATOM 815 N N . ALA A 1 102 ? 24.445 -2.156 -15.790 1.00 83.62 102 ALA A N 1
ATOM 816 C CA . ALA A 1 102 ? 23.032 -2.290 -16.141 1.00 83.62 102 ALA A CA 1
ATOM 817 C C . ALA A 1 102 ? 22.683 -1.592 -17.469 1.00 83.62 102 ALA A C 1
ATOM 819 O O . ALA A 1 102 ? 21.864 -2.097 -18.235 1.00 83.62 102 ALA A O 1
ATOM 820 N N . ASN A 1 103 ? 23.317 -0.454 -17.761 1.00 85.00 103 ASN A N 1
ATOM 821 C CA . ASN A 1 103 ? 23.086 0.289 -18.999 1.00 85.00 103 ASN A CA 1
ATOM 822 C C . ASN A 1 103 ? 23.817 -0.357 -20.180 1.00 85.00 103 ASN A C 1
ATOM 824 O O . ASN A 1 103 ? 23.245 -0.422 -21.264 1.00 85.00 103 ASN A O 1
ATOM 828 N N . ILE A 1 104 ? 25.018 -0.909 -19.956 1.00 86.88 104 ILE A N 1
ATOM 829 C CA . ILE A 1 104 ? 25.727 -1.732 -20.950 1.00 86.88 104 ILE A CA 1
ATOM 830 C C . ILE A 1 104 ? 24.845 -2.916 -21.368 1.00 86.88 104 ILE A C 1
ATOM 832 O O . ILE A 1 104 ? 24.595 -3.127 -22.553 1.00 86.88 104 ILE A O 1
ATOM 836 N N . GLN A 1 105 ? 24.293 -3.638 -20.387 1.00 87.75 105 GLN A N 1
ATOM 837 C CA . GLN A 1 105 ? 23.398 -4.767 -20.635 1.00 87.75 105 GLN A CA 1
ATOM 838 C C . GLN A 1 105 ? 22.147 -4.361 -21.426 1.00 87.75 105 GLN A C 1
ATOM 840 O O . GLN A 1 105 ? 21.778 -5.048 -22.377 1.00 87.75 105 GLN A O 1
ATOM 845 N N . LYS A 1 106 ? 21.479 -3.267 -21.036 1.00 89.06 106 LYS A N 1
ATOM 846 C CA . LYS A 1 106 ? 20.308 -2.753 -21.763 1.00 89.06 106 LYS A CA 1
ATOM 847 C C . LYS A 1 106 ? 20.660 -2.402 -23.209 1.00 89.06 106 LYS A C 1
ATOM 849 O O . LYS A 1 106 ? 19.936 -2.812 -24.107 1.00 89.06 106 LYS A O 1
ATOM 854 N N . GLY A 1 107 ? 21.773 -1.697 -23.424 1.00 89.44 107 GLY A N 1
ATOM 855 C CA . GLY A 1 107 ? 22.252 -1.325 -24.757 1.00 89.44 107 GLY A CA 1
ATOM 856 C C . GLY A 1 107 ? 22.440 -2.538 -25.667 1.00 89.44 107 GLY A C 1
ATOM 857 O O . GLY A 1 107 ? 21.851 -2.598 -26.744 1.00 89.44 107 GLY A O 1
ATOM 858 N N . MET A 1 108 ? 23.175 -3.541 -25.178 1.00 92.12 108 MET A N 1
ATOM 859 C CA . MET A 1 108 ? 23.412 -4.803 -25.887 1.00 92.12 108 MET A CA 1
ATOM 860 C C . MET A 1 108 ? 22.111 -5.550 -26.195 1.00 92.12 108 MET A C 1
ATOM 862 O O . MET A 1 108 ? 21.867 -5.955 -27.330 1.00 92.12 108 MET A O 1
ATOM 866 N N . ASN A 1 109 ? 21.246 -5.713 -25.191 1.00 93.81 109 ASN A N 1
ATOM 867 C CA . ASN A 1 109 ? 20.033 -6.514 -25.333 1.00 93.81 109 ASN A CA 1
ATOM 868 C C . ASN A 1 109 ? 18.996 -5.853 -26.250 1.00 93.81 109 ASN A C 1
ATOM 870 O O . ASN A 1 109 ? 18.325 -6.566 -26.991 1.00 93.81 109 ASN A O 1
ATOM 874 N N . TYR A 1 110 ? 18.869 -4.523 -26.236 1.00 94.75 110 TYR A N 1
ATOM 875 C CA . TYR A 1 110 ? 17.942 -3.829 -27.132 1.00 94.75 110 TYR A CA 1
ATOM 876 C C . TYR A 1 110 ? 18.427 -3.814 -28.581 1.00 94.75 110 TYR A C 1
ATOM 878 O O . TYR A 1 110 ? 17.608 -4.002 -29.475 1.00 94.75 110 TYR A O 1
ATOM 886 N N . ALA A 1 111 ? 19.733 -3.669 -28.825 1.00 94.50 111 ALA A N 1
ATOM 887 C CA . ALA A 1 111 ? 20.283 -3.834 -30.170 1.00 94.50 111 ALA A CA 1
ATOM 888 C C . ALA A 1 111 ? 20.066 -5.266 -30.683 1.00 94.50 111 ALA A C 1
ATOM 890 O O . ALA A 1 111 ? 19.607 -5.453 -31.805 1.00 94.50 111 ALA A O 1
ATOM 891 N N . TYR A 1 112 ? 20.300 -6.277 -29.839 1.00 94.56 112 TYR A N 1
ATOM 892 C CA . TYR A 1 112 ? 19.992 -7.669 -30.172 1.00 94.56 112 TYR A CA 1
ATOM 893 C C . TYR A 1 112 ? 18.516 -7.860 -30.545 1.00 94.56 112 TYR A C 1
ATOM 895 O O . TYR A 1 112 ? 18.227 -8.456 -31.576 1.00 94.56 112 TYR A O 1
ATOM 903 N N . GLU A 1 113 ? 17.583 -7.354 -29.730 1.00 94.81 113 GLU A N 1
ATOM 904 C CA . GLU A 1 113 ? 16.137 -7.500 -29.967 1.00 94.81 113 GLU A CA 1
ATOM 905 C C . GLU A 1 113 ? 15.682 -6.809 -31.252 1.00 94.81 113 GLU A C 1
ATOM 907 O O . GLU A 1 113 ? 14.811 -7.322 -31.955 1.00 94.81 113 GLU A O 1
ATOM 912 N N . PHE A 1 114 ? 16.284 -5.666 -31.571 1.00 96.25 114 PHE A N 1
ATOM 913 C CA . PHE A 1 114 ? 16.058 -4.988 -32.836 1.00 96.25 114 PHE A CA 1
ATOM 914 C C . PHE A 1 114 ? 16.567 -5.815 -34.021 1.00 96.25 114 PHE A C 1
ATOM 916 O O . PHE A 1 114 ? 15.833 -5.995 -34.988 1.00 96.25 114 PHE A O 1
ATOM 923 N N . ILE A 1 115 ? 17.777 -6.376 -33.949 1.00 95.81 115 ILE A N 1
ATOM 924 C CA . ILE A 1 115 ? 18.299 -7.217 -35.034 1.00 95.81 115 ILE A CA 1
ATOM 925 C C . ILE A 1 115 ? 17.483 -8.506 -35.190 1.00 95.81 115 ILE A C 1
ATOM 927 O O . ILE A 1 115 ? 17.200 -8.898 -36.317 1.00 95.81 115 ILE A O 1
ATOM 931 N N . ASP A 1 116 ? 17.017 -9.121 -34.102 1.00 93.75 116 ASP A N 1
ATOM 932 C CA . ASP A 1 116 ? 16.078 -10.252 -34.166 1.00 93.75 116 ASP A CA 1
ATOM 933 C C . ASP A 1 116 ? 14.790 -9.871 -34.911 1.00 93.75 116 ASP A C 1
ATOM 935 O O . ASP A 1 116 ? 14.278 -10.647 -35.722 1.00 93.75 116 ASP A O 1
ATOM 939 N N . PHE A 1 117 ? 14.274 -8.660 -34.674 1.00 94.88 117 PHE A N 1
ATOM 940 C CA . PHE A 1 117 ? 13.146 -8.132 -35.435 1.00 94.88 117 PHE A CA 1
ATOM 941 C C . PHE A 1 117 ? 13.487 -7.970 -36.922 1.00 94.88 117 PHE A C 1
ATOM 943 O O . PHE A 1 117 ? 12.695 -8.394 -37.760 1.00 94.88 117 PHE A O 1
ATOM 950 N N . VAL A 1 118 ? 14.659 -7.426 -37.262 1.00 94.38 118 VAL A N 1
ATOM 951 C CA . VAL A 1 118 ? 15.104 -7.277 -38.659 1.00 94.38 118 VAL A CA 1
ATOM 952 C C . VAL A 1 118 ? 15.209 -8.635 -39.357 1.00 94.38 118 VAL A C 1
ATOM 954 O O . VAL A 1 118 ? 14.728 -8.788 -40.478 1.00 94.38 118 VAL A O 1
ATOM 957 N N . VAL A 1 119 ? 15.775 -9.646 -38.690 1.00 92.56 119 VAL A N 1
ATOM 958 C CA . VAL A 1 119 ? 15.848 -11.015 -39.225 1.00 92.56 119 VAL A CA 1
ATOM 959 C C . VAL A 1 119 ? 14.450 -11.572 -39.481 1.00 92.56 119 VAL A C 1
ATOM 961 O O . VAL A 1 119 ? 14.203 -12.161 -40.532 1.00 92.56 119 VAL A O 1
ATOM 964 N N . LYS A 1 120 ? 13.513 -11.353 -38.555 1.00 90.75 120 LYS A N 1
ATOM 965 C CA . LYS A 1 120 ? 12.130 -11.816 -38.698 1.00 90.75 120 LYS A CA 1
ATOM 966 C C . LYS A 1 120 ? 11.370 -11.113 -39.826 1.00 90.75 120 LYS A C 1
ATOM 968 O O . LYS A 1 120 ? 10.561 -11.750 -40.492 1.00 90.75 120 LYS A O 1
ATOM 973 N N . ASP A 1 121 ? 11.581 -9.812 -39.992 1.00 89.75 121 ASP A N 1
ATOM 974 C CA . ASP A 1 121 ? 10.813 -8.980 -40.922 1.00 89.75 121 ASP A CA 1
ATOM 975 C C . ASP A 1 121 ? 11.345 -9.045 -42.360 1.00 89.75 121 ASP A C 1
ATOM 977 O O . ASP A 1 121 ? 10.559 -9.003 -43.301 1.00 89.75 121 ASP A O 1
ATOM 981 N N . VAL A 1 122 ? 12.667 -9.166 -42.527 1.00 89.56 122 VAL A N 1
ATOM 982 C CA . VAL A 1 122 ? 13.339 -9.065 -43.835 1.00 89.56 122 VAL A CA 1
ATOM 983 C C . VAL A 1 122 ? 13.982 -10.380 -44.275 1.00 89.56 122 VAL A C 1
ATOM 985 O O . VAL A 1 122 ? 14.009 -10.679 -45.465 1.00 89.56 122 VAL A O 1
ATOM 988 N N . PHE A 1 123 ? 14.497 -11.181 -43.341 1.00 87.88 123 PHE A N 1
ATOM 989 C CA . PHE A 1 123 ? 15.305 -12.369 -43.642 1.00 87.88 123 PHE A CA 1
ATOM 990 C C . PHE A 1 123 ? 14.670 -13.656 -43.111 1.00 87.88 123 PHE A C 1
ATOM 992 O O . PHE A 1 123 ? 15.377 -14.527 -42.609 1.00 87.88 123 PHE A O 1
ATOM 999 N N . SER A 1 124 ? 13.345 -13.779 -43.181 1.00 89.00 124 SER A N 1
ATOM 1000 C CA . SER A 1 124 ? 12.635 -15.004 -42.805 1.00 89.00 124 SER A CA 1
ATOM 1001 C C . SER A 1 124 ? 11.662 -15.428 -43.893 1.00 89.00 124 SER A C 1
ATOM 1003 O O . SER A 1 124 ? 10.930 -14.605 -44.438 1.00 89.00 124 SER A O 1
ATOM 1005 N N . GLU A 1 125 ? 11.619 -16.726 -44.165 1.00 87.44 125 GLU A N 1
ATOM 1006 C CA . GLU A 1 125 ? 10.704 -17.335 -45.130 1.00 87.44 125 GLU A CA 1
ATOM 1007 C C . GLU A 1 125 ? 9.795 -18.342 -44.434 1.00 87.44 125 GLU A C 1
ATOM 1009 O O . GLU A 1 125 ? 10.134 -18.886 -43.384 1.00 87.44 125 GLU A O 1
ATOM 1014 N N . LYS A 1 126 ? 8.607 -18.577 -44.995 1.00 86.44 126 LYS A N 1
ATOM 1015 C CA . LYS A 1 126 ? 7.707 -19.607 -44.473 1.00 86.44 126 LYS A CA 1
ATOM 1016 C C . LYS A 1 126 ? 8.160 -20.974 -44.968 1.00 86.44 126 LYS A C 1
ATOM 1018 O O . LYS A 1 126 ? 8.317 -21.164 -46.169 1.00 86.44 126 LYS A O 1
ATOM 1023 N N . ASP A 1 127 ? 8.324 -21.916 -44.049 1.00 82.06 127 ASP A N 1
ATOM 1024 C CA . ASP A 1 127 ? 8.530 -23.318 -44.390 1.00 82.06 127 ASP A CA 1
ATOM 1025 C C . ASP A 1 127 ? 7.247 -23.957 -44.958 1.00 82.06 127 ASP A C 1
ATOM 1027 O O . ASP A 1 127 ? 6.166 -23.357 -44.988 1.00 82.06 127 ASP A O 1
ATOM 1031 N N . ASN A 1 128 ? 7.357 -25.220 -45.372 1.00 81.62 128 ASN A N 1
ATOM 1032 C CA . ASN A 1 128 ? 6.242 -26.014 -45.901 1.00 81.62 128 ASN A CA 1
ATOM 1033 C C . ASN A 1 128 ? 5.089 -26.222 -44.894 1.00 81.62 128 ASN A C 1
ATOM 1035 O O . ASN A 1 128 ? 4.031 -26.718 -45.275 1.00 81.62 128 ASN A O 1
ATOM 1039 N N . TYR A 1 129 ? 5.277 -25.851 -43.626 1.00 78.19 129 TYR A N 1
ATOM 1040 C CA . TYR A 1 129 ? 4.291 -25.936 -42.551 1.00 78.19 129 TYR A CA 1
ATOM 1041 C C . TYR A 1 129 ? 3.752 -24.552 -42.140 1.00 78.19 129 TYR A C 1
ATOM 1043 O O . TYR A 1 129 ? 2.951 -24.451 -41.212 1.00 78.19 129 TYR A O 1
ATOM 1051 N N . GLY A 1 130 ? 4.157 -23.481 -42.834 1.00 76.81 130 GLY A N 1
ATOM 1052 C CA . GLY A 1 130 ? 3.728 -22.107 -42.580 1.00 76.81 130 GLY A CA 1
ATOM 1053 C C . GLY A 1 130 ? 4.474 -21.391 -41.447 1.00 76.81 130 GLY A C 1
ATOM 1054 O O . GLY A 1 130 ? 4.105 -20.260 -41.115 1.00 76.81 130 GLY A O 1
ATOM 1055 N N . ASN A 1 131 ? 5.517 -21.997 -40.872 1.00 80.50 131 ASN A N 1
ATOM 1056 C CA . ASN A 1 131 ? 6.342 -21.384 -39.832 1.00 80.50 131 ASN A CA 1
ATOM 1057 C C . ASN A 1 131 ? 7.403 -20.475 -40.456 1.00 80.50 131 ASN A C 1
ATOM 1059 O O . ASN A 1 131 ? 8.049 -20.850 -41.428 1.00 80.50 131 ASN A O 1
ATOM 1063 N N . LEU A 1 132 ? 7.626 -19.293 -39.875 1.00 81.81 132 LEU A N 1
ATOM 1064 C CA . LEU A 1 132 ? 8.715 -18.407 -40.296 1.00 81.81 132 LEU A CA 1
ATOM 1065 C C . LEU A 1 132 ? 10.063 -18.953 -39.809 1.00 81.81 132 LEU A C 1
ATOM 1067 O O . LEU A 1 132 ? 10.298 -19.028 -38.602 1.00 81.81 132 LEU A O 1
ATOM 1071 N N . VAL A 1 133 ? 10.942 -19.288 -40.748 1.00 85.31 133 VAL A N 1
ATOM 1072 C CA . VAL A 1 133 ? 12.308 -19.757 -40.508 1.00 85.31 133 VAL A CA 1
ATOM 1073 C C . VAL A 1 133 ? 13.296 -18.660 -40.923 1.00 85.31 133 VAL A C 1
ATOM 1075 O O . VAL A 1 133 ? 13.207 -18.159 -42.047 1.00 85.31 133 VAL A O 1
ATOM 1078 N N . PRO A 1 134 ? 14.237 -18.266 -40.046 1.00 87.94 134 PRO A N 1
ATOM 1079 C CA . PRO A 1 134 ? 15.224 -17.241 -40.361 1.00 87.94 134 PRO A CA 1
ATOM 1080 C C . PRO A 1 134 ? 16.301 -17.767 -41.323 1.00 87.94 134 PRO A C 1
ATOM 1082 O O . PRO A 1 134 ? 16.890 -18.822 -41.099 1.00 87.94 134 PRO A O 1
ATOM 1085 N N . LEU A 1 135 ? 16.594 -16.993 -42.369 1.00 87.56 135 LEU A N 1
ATOM 1086 C CA . LEU A 1 135 ? 17.626 -17.263 -43.377 1.00 87.56 135 LEU A CA 1
ATOM 1087 C C . LEU A 1 135 ? 19.035 -16.866 -42.914 1.00 87.56 135 LEU A C 1
ATOM 1089 O O . LEU A 1 135 ? 20.032 -17.341 -43.456 1.00 87.56 135 LEU A O 1
ATOM 1093 N N . VAL A 1 136 ? 19.129 -15.971 -41.929 1.00 89.31 136 VAL A N 1
ATOM 1094 C CA . VAL A 1 136 ? 20.393 -15.487 -41.362 1.00 89.31 136 VAL A CA 1
ATOM 1095 C C . VAL A 1 136 ? 20.344 -15.532 -39.838 1.00 89.31 136 VAL A C 1
ATOM 1097 O O . VAL A 1 136 ? 19.279 -15.429 -39.231 1.00 89.31 136 VAL A O 1
ATOM 1100 N N . LEU A 1 137 ? 21.508 -15.684 -39.209 1.00 88.31 137 LEU A N 1
ATOM 1101 C CA . LEU A 1 137 ? 21.637 -15.674 -37.754 1.00 88.31 137 LEU A CA 1
ATOM 1102 C C . LEU A 1 137 ? 21.975 -14.270 -37.258 1.00 88.31 137 LEU A C 1
ATOM 1104 O O . LEU A 1 137 ? 22.798 -13.581 -37.857 1.00 88.31 137 LEU A O 1
ATOM 1108 N N . ASN A 1 138 ? 21.385 -13.876 -36.131 1.00 91.75 138 ASN A N 1
ATOM 1109 C CA . ASN A 1 138 ? 21.735 -12.634 -35.454 1.00 91.75 138 ASN A CA 1
ATOM 1110 C C . ASN A 1 138 ? 23.195 -12.705 -34.948 1.00 91.75 138 ASN A C 1
ATOM 1112 O O . ASN A 1 138 ? 23.509 -13.598 -34.154 1.00 91.75 138 ASN A O 1
ATOM 1116 N N . PRO A 1 139 ? 24.090 -11.794 -35.381 1.00 90.88 139 PRO A N 1
ATOM 1117 C CA . PRO A 1 139 ? 25.487 -11.784 -34.943 1.00 90.88 139 PRO A CA 1
ATOM 1118 C C . PRO A 1 139 ? 25.660 -11.326 -33.483 1.00 90.88 139 PRO A C 1
ATOM 1120 O O . PRO A 1 139 ? 26.718 -11.530 -32.879 1.00 90.88 139 PRO A O 1
ATOM 1123 N N . LEU A 1 140 ? 24.631 -10.708 -32.897 1.00 92.69 140 LEU A N 1
ATOM 1124 C CA . LEU A 1 140 ? 24.638 -10.239 -31.517 1.00 92.69 140 LEU A CA 1
ATOM 1125 C C . LEU A 1 140 ? 24.147 -11.331 -30.550 1.00 92.69 140 LEU A C 1
ATOM 1127 O O . LEU A 1 140 ? 23.422 -12.253 -30.920 1.00 92.69 140 LEU A O 1
ATOM 1131 N N . ARG A 1 141 ? 24.493 -11.207 -29.267 1.00 90.62 141 ARG A N 1
ATOM 1132 C CA . ARG A 1 141 ? 24.078 -12.104 -28.180 1.00 90.62 141 ARG A CA 1
ATOM 1133 C C . ARG A 1 141 ? 23.582 -11.296 -26.988 1.00 90.62 141 ARG A C 1
ATOM 1135 O O . ARG A 1 141 ? 24.146 -10.259 -26.644 1.00 90.62 141 ARG A O 1
ATOM 1142 N N . LYS A 1 142 ? 22.550 -11.805 -26.306 1.00 88.81 142 LYS A N 1
ATOM 1143 C CA . LYS A 1 142 ? 22.067 -11.196 -25.059 1.00 88.81 142 LYS A CA 1
ATOM 1144 C C . LYS A 1 142 ? 23.053 -11.415 -23.914 1.00 88.81 142 LYS A C 1
ATOM 1146 O O . LYS A 1 142 ? 23.473 -12.542 -23.647 1.00 88.81 142 LYS A O 1
ATOM 1151 N N . ILE A 1 143 ? 23.299 -10.362 -23.139 1.00 84.94 143 ILE A N 1
ATOM 1152 C CA . ILE A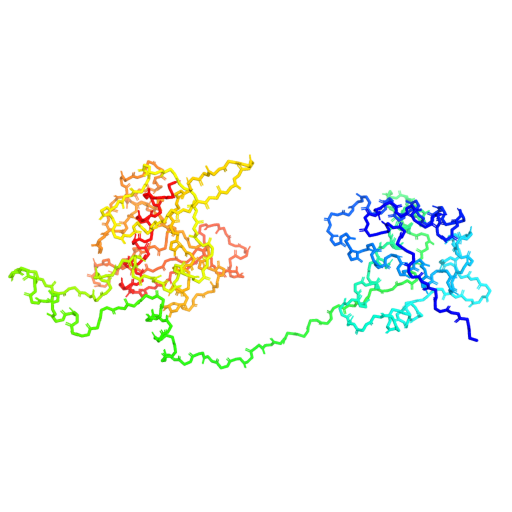 1 143 ? 23.977 -10.463 -21.846 1.00 84.94 143 ILE A CA 1
ATOM 1153 C C . ILE A 1 143 ? 22.952 -10.945 -20.814 1.00 84.94 143 ILE A C 1
ATOM 1155 O O . ILE A 1 143 ? 21.981 -10.244 -20.494 1.00 84.94 143 ILE A O 1
ATOM 1159 N N . LYS A 1 144 ? 23.155 -12.155 -20.277 1.00 77.69 144 LYS A N 1
ATOM 1160 C CA . LYS A 1 144 ? 22.287 -12.742 -19.245 1.00 77.69 144 LYS A CA 1
ATOM 1161 C C . LYS A 1 144 ? 22.411 -11.972 -17.928 1.00 77.69 144 LYS A C 1
ATOM 1163 O O . LYS A 1 144 ? 23.502 -11.630 -17.483 1.00 77.69 144 LYS A O 1
ATOM 1168 N N . LYS A 1 145 ? 21.275 -11.720 -17.275 1.00 62.97 145 LYS A N 1
ATOM 1169 C CA . LYS A 1 145 ? 21.230 -11.098 -15.948 1.00 62.97 145 LYS A CA 1
ATOM 1170 C C . LYS A 1 145 ? 21.661 -12.125 -14.900 1.00 62.97 145 LYS A C 1
ATOM 1172 O O . LYS A 1 145 ? 20.894 -13.029 -14.582 1.00 62.97 145 LYS A O 1
ATOM 1177 N N . GLY A 1 146 ? 22.863 -11.974 -14.350 1.00 56.22 146 GLY A N 1
ATOM 1178 C CA . GLY A 1 146 ? 23.240 -12.660 -13.118 1.00 56.22 146 GLY A CA 1
ATOM 1179 C C . GLY A 1 146 ? 22.430 -12.080 -11.962 1.00 56.22 146 GLY A C 1
ATOM 1180 O O . GLY A 1 146 ? 22.725 -10.987 -11.485 1.00 56.22 146 GLY A O 1
ATOM 1181 N N . TYR A 1 147 ? 21.370 -12.765 -11.537 1.00 51.97 147 TYR A N 1
ATOM 1182 C CA . TYR A 1 147 ? 20.722 -12.448 -10.267 1.00 51.97 147 TYR A CA 1
ATOM 1183 C C . TYR A 1 147 ? 21.591 -13.030 -9.155 1.00 51.97 147 TYR A C 1
ATOM 1185 O O . TYR A 1 147 ? 21.502 -14.214 -8.848 1.00 51.97 147 TYR A O 1
ATOM 1193 N N . VAL A 1 148 ? 22.440 -12.204 -8.548 1.00 56.94 148 VAL A N 1
ATOM 1194 C CA . VAL A 1 148 ? 22.986 -12.542 -7.233 1.00 56.94 148 VAL A CA 1
ATOM 1195 C C . VAL A 1 148 ? 21.882 -12.220 -6.237 1.00 56.94 148 VAL A C 1
ATOM 1197 O O . VAL A 1 148 ? 21.558 -11.051 -6.020 1.00 56.94 148 VAL A O 1
ATOM 1200 N N . ALA A 1 149 ? 21.243 -13.252 -5.687 1.00 52.38 149 ALA A N 1
ATOM 1201 C CA . ALA A 1 149 ? 20.349 -13.083 -4.554 1.00 52.38 149 ALA A CA 1
ATOM 1202 C C . ALA A 1 149 ? 21.203 -12.632 -3.366 1.00 52.38 149 ALA A C 1
ATOM 1204 O O . ALA A 1 149 ? 21.815 -13.441 -2.678 1.00 52.38 149 ALA A O 1
ATOM 1205 N N . THR A 1 150 ? 21.296 -11.324 -3.148 1.00 53.03 150 THR A N 1
ATOM 1206 C CA . THR A 1 150 ? 21.800 -10.801 -1.887 1.00 53.03 150 THR A CA 1
ATOM 1207 C C . THR A 1 150 ? 20.724 -11.061 -0.844 1.00 53.03 150 THR A C 1
ATOM 1209 O O . THR A 1 150 ? 19.790 -10.274 -0.672 1.00 53.03 150 THR A O 1
ATOM 1212 N N . GLU A 1 151 ? 20.821 -12.203 -0.159 1.00 51.47 151 GLU A N 1
ATOM 1213 C CA . GLU A 1 151 ? 20.156 -12.344 1.128 1.00 51.47 151 GLU A CA 1
ATOM 1214 C C . GLU A 1 151 ? 20.605 -11.166 1.983 1.00 51.47 151 GLU A C 1
ATOM 1216 O O . GLU A 1 151 ? 21.784 -10.967 2.276 1.00 51.47 151 GLU A O 1
ATOM 1221 N N . THR A 1 152 ? 19.653 -10.299 2.304 1.00 54.00 152 THR A N 1
ATOM 1222 C CA . THR A 1 152 ? 19.925 -9.167 3.170 1.00 54.00 152 THR A CA 1
ATOM 1223 C C . THR A 1 152 ? 19.991 -9.734 4.578 1.00 54.00 152 THR A C 1
ATOM 1225 O O . THR A 1 152 ? 18.972 -9.818 5.258 1.00 54.00 152 THR A O 1
ATOM 1228 N N . VAL A 1 153 ? 21.187 -10.139 5.015 1.00 56.62 153 VAL A N 1
ATOM 1229 C CA . VAL A 1 153 ? 21.473 -10.440 6.424 1.00 56.62 153 VAL A CA 1
ATOM 1230 C C . VAL A 1 153 ? 21.441 -9.111 7.181 1.00 56.62 153 VAL A C 1
ATOM 1232 O O . VAL A 1 153 ? 22.460 -8.489 7.462 1.00 56.62 153 VAL A O 1
ATOM 1235 N N . ARG A 1 154 ? 20.235 -8.585 7.404 1.00 65.94 154 ARG A N 1
ATOM 1236 C CA . ARG A 1 154 ? 20.006 -7.399 8.226 1.00 65.94 154 ARG A CA 1
ATOM 1237 C C . ARG A 1 154 ? 19.649 -7.866 9.621 1.00 65.94 154 ARG A C 1
ATOM 1239 O O . ARG A 1 154 ? 18.739 -8.675 9.785 1.00 65.94 154 ARG A O 1
ATOM 1246 N N . ASN A 1 155 ? 20.325 -7.306 10.617 1.00 77.69 155 ASN A N 1
ATOM 1247 C CA . ASN A 1 155 ? 19.920 -7.498 12.001 1.00 77.69 155 ASN A CA 1
ATOM 1248 C C . ASN A 1 155 ? 18.479 -6.994 12.185 1.00 77.69 155 ASN A C 1
ATOM 1250 O O . ASN A 1 155 ? 18.137 -5.925 11.659 1.00 77.69 155 ASN A O 1
ATOM 1254 N N . PRO A 1 156 ? 17.624 -7.745 12.900 1.00 78.44 156 PRO A N 1
ATOM 1255 C CA . PRO A 1 156 ? 16.273 -7.297 13.190 1.00 78.44 156 PRO A CA 1
ATOM 1256 C C . PRO A 1 156 ? 16.326 -5.998 13.999 1.00 78.44 156 PRO A C 1
ATOM 1258 O O . PRO A 1 156 ? 17.184 -5.823 14.865 1.00 78.44 156 PRO A O 1
ATOM 1261 N N . LEU A 1 157 ? 15.402 -5.077 13.714 1.00 83.31 157 LEU A N 1
ATOM 1262 C CA . LEU A 1 157 ? 15.296 -3.825 14.456 1.00 83.31 157 LEU A CA 1
ATOM 1263 C C . LEU A 1 157 ? 15.000 -4.139 15.936 1.00 83.31 157 LEU A C 1
ATOM 1265 O O . LEU A 1 157 ? 13.996 -4.806 16.204 1.00 83.31 157 LEU A O 1
ATOM 1269 N N . PRO A 1 158 ? 15.818 -3.672 16.901 1.00 91.06 158 PRO A N 1
ATOM 1270 C CA . PRO A 1 158 ? 15.571 -3.953 18.309 1.00 91.06 158 PRO A CA 1
ATOM 1271 C C . PRO A 1 158 ? 14.200 -3.446 18.764 1.00 91.06 158 PRO A C 1
ATOM 1273 O O . PRO A 1 158 ? 13.759 -2.362 18.372 1.00 91.06 158 PRO A O 1
ATOM 1276 N N . TYR A 1 159 ? 13.548 -4.205 19.645 1.00 90.25 159 TYR A N 1
ATOM 1277 C CA . TYR A 1 159 ? 12.166 -3.948 20.057 1.00 90.25 159 TYR A CA 1
ATOM 1278 C C . TYR A 1 159 ? 11.947 -2.546 20.649 1.00 90.25 159 TYR A C 1
ATOM 1280 O O . TYR A 1 159 ? 10.933 -1.911 20.369 1.00 90.25 159 TYR A O 1
ATOM 1288 N N . ARG A 1 160 ? 12.933 -2.001 21.374 1.00 94.06 160 ARG A N 1
ATOM 1289 C CA . ARG A 1 160 ? 12.882 -0.628 21.905 1.00 94.06 160 ARG A CA 1
ATOM 1290 C C . ARG A 1 160 ? 12.668 0.422 20.809 1.00 94.06 160 ARG A C 1
ATOM 1292 O O . ARG A 1 160 ? 11.911 1.367 21.008 1.00 94.06 160 ARG A O 1
ATOM 1299 N N . TYR A 1 161 ? 13.289 0.258 19.640 1.00 94.25 161 TYR A N 1
ATOM 1300 C CA . TYR A 1 161 ? 13.065 1.173 18.519 1.00 94.25 161 TYR A CA 1
ATOM 1301 C C . TYR A 1 161 ? 11.665 1.008 17.934 1.00 94.25 161 TYR A C 1
ATOM 1303 O O . TYR A 1 161 ? 11.045 2.006 17.592 1.00 94.25 161 TYR A O 1
ATOM 1311 N N . ILE A 1 162 ? 11.132 -0.217 17.876 1.00 93.06 162 ILE A N 1
ATOM 1312 C CA . ILE A 1 162 ? 9.740 -0.458 17.462 1.00 93.06 162 ILE A CA 1
ATOM 1313 C C . ILE A 1 162 ? 8.778 0.266 18.413 1.00 93.06 162 ILE A C 1
ATOM 1315 O O . ILE A 1 162 ? 7.876 0.955 17.947 1.00 93.06 162 ILE A O 1
ATOM 1319 N N . GLN A 1 163 ? 8.993 0.176 19.729 1.00 93.06 163 GLN A N 1
ATOM 1320 C CA . GLN A 1 163 ? 8.184 0.893 20.722 1.00 93.06 163 GLN A CA 1
ATOM 1321 C C . GLN A 1 163 ? 8.272 2.414 20.548 1.00 93.06 163 GLN A C 1
ATOM 1323 O O . GLN A 1 163 ? 7.242 3.083 20.523 1.00 93.06 163 GLN A O 1
ATOM 1328 N N . ASN A 1 164 ? 9.477 2.957 20.352 1.00 94.94 164 ASN A N 1
ATOM 1329 C CA . ASN A 1 164 ? 9.660 4.387 20.096 1.00 94.94 164 ASN A CA 1
ATOM 1330 C C . ASN A 1 164 ? 8.951 4.832 18.809 1.00 94.94 164 ASN A C 1
ATOM 1332 O O . ASN A 1 164 ? 8.282 5.859 18.800 1.00 94.94 164 ASN A O 1
ATOM 1336 N N . LEU A 1 165 ? 9.049 4.048 17.731 1.00 95.56 165 LEU A N 1
ATOM 1337 C CA . LEU A 1 165 ? 8.365 4.339 16.470 1.00 95.56 165 LEU A CA 1
ATOM 1338 C C . LEU A 1 165 ? 6.842 4.307 16.625 1.00 95.56 165 LEU A C 1
ATOM 1340 O O . LEU A 1 165 ? 6.163 5.147 16.040 1.00 95.56 165 LEU A O 1
ATOM 1344 N N . ARG A 1 166 ? 6.301 3.389 17.437 1.00 95.00 166 ARG A N 1
ATOM 1345 C CA . ARG A 1 166 ? 4.868 3.377 17.767 1.00 95.00 166 ARG A CA 1
ATOM 1346 C C . ARG A 1 166 ? 4.457 4.658 18.488 1.00 95.00 166 ARG A C 1
ATOM 1348 O O . ARG A 1 166 ? 3.458 5.237 18.094 1.00 95.00 166 ARG A O 1
ATOM 1355 N N . GLN A 1 167 ? 5.244 5.132 19.456 1.00 94.50 167 GLN A N 1
ATOM 1356 C CA . GLN A 1 167 ? 4.965 6.390 20.166 1.00 94.50 167 GLN A CA 1
ATOM 1357 C C . GLN A 1 167 ? 5.090 7.629 19.271 1.00 94.50 167 GLN A C 1
ATOM 1359 O O . GLN A 1 167 ? 4.327 8.574 19.427 1.00 94.50 167 GLN A O 1
ATOM 1364 N N . ILE A 1 168 ? 6.017 7.629 18.308 1.00 94.94 168 ILE A N 1
ATOM 1365 C CA . ILE A 1 168 ? 6.126 8.711 17.316 1.00 94.94 168 ILE A CA 1
ATOM 1366 C C . ILE A 1 168 ? 4.890 8.736 16.407 1.00 94.94 168 ILE A C 1
ATOM 1368 O O . ILE A 1 168 ? 4.360 9.804 16.110 1.00 94.94 168 ILE A O 1
ATOM 1372 N N . LEU A 1 169 ? 4.440 7.563 15.952 1.00 94.94 169 LEU A N 1
ATOM 1373 C CA . LEU A 1 169 ? 3.323 7.444 15.017 1.00 94.94 169 LEU A CA 1
ATOM 1374 C C . LEU A 1 169 ? 1.963 7.684 15.692 1.00 94.94 169 LEU A C 1
ATOM 1376 O O . LEU A 1 169 ? 1.150 8.455 15.190 1.00 94.94 169 LEU A O 1
ATOM 1380 N N . CYS A 1 170 ? 1.735 7.006 16.815 1.00 94.94 170 CYS A N 1
ATOM 1381 C CA . CYS A 1 170 ? 0.521 7.015 17.621 1.00 94.94 170 CYS A CA 1
ATOM 1382 C C . CYS A 1 170 ? 0.916 7.266 19.089 1.00 94.94 170 CYS A C 1
ATOM 1384 O O . CYS A 1 170 ? 1.077 6.312 19.858 1.00 94.94 170 CYS A O 1
ATOM 1386 N N . PRO A 1 171 ? 1.105 8.535 19.488 1.00 94.38 171 PRO A N 1
ATOM 1387 C CA . PRO A 1 171 ? 1.498 8.864 20.852 1.00 94.38 171 PRO A CA 1
ATOM 1388 C C . PRO A 1 171 ? 0.388 8.465 21.823 1.00 94.38 171 PRO A C 1
ATOM 1390 O O . PRO A 1 171 ? -0.745 8.934 21.705 1.00 94.38 171 PRO A O 1
ATOM 1393 N N . LEU A 1 172 ? 0.703 7.602 22.787 1.00 94.00 172 LEU A N 1
ATOM 1394 C CA . LEU A 1 172 ? -0.240 7.197 23.829 1.00 94.00 172 LEU A CA 1
ATOM 1395 C C . LEU A 1 172 ? -0.228 8.195 25.000 1.00 94.00 172 LEU A C 1
ATOM 1397 O O . LEU A 1 172 ? 0.744 8.935 25.158 1.00 94.00 172 LEU A O 1
ATOM 1401 N N . PRO A 1 173 ? -1.304 8.256 25.804 1.00 93.31 173 PRO A N 1
ATOM 1402 C CA . PRO A 1 173 ? -1.305 9.023 27.041 1.00 93.31 173 PRO A CA 1
ATOM 1403 C C . PRO A 1 173 ? -0.211 8.544 27.983 1.00 93.31 173 PRO A C 1
ATOM 1405 O O . PRO A 1 173 ? -0.022 7.339 28.173 1.00 93.31 173 PRO A O 1
ATOM 1408 N N . ASP A 1 174 ? 0.513 9.497 28.562 1.00 91.38 174 ASP A N 1
ATOM 1409 C CA . ASP A 1 174 ? 1.484 9.192 29.601 1.00 91.38 174 ASP A CA 1
ATOM 1410 C C . ASP A 1 174 ? 0.787 8.879 30.936 1.00 91.38 174 ASP A C 1
ATOM 1412 O O . ASP A 1 174 ? -0.434 8.975 31.087 1.00 91.38 174 ASP A O 1
ATOM 1416 N N . LYS A 1 175 ? 1.570 8.457 31.933 1.00 90.38 175 LYS A N 1
ATOM 1417 C CA . LYS A 1 175 ? 1.020 8.070 33.240 1.00 90.38 175 LYS A CA 1
ATOM 1418 C C . LYS A 1 175 ? 0.290 9.224 33.927 1.00 90.38 175 LYS A C 1
ATOM 1420 O O . LYS A 1 175 ? -0.704 8.984 34.609 1.00 90.38 175 LYS A O 1
ATOM 1425 N N . THR A 1 176 ? 0.778 10.450 33.764 1.00 91.44 176 THR A N 1
ATOM 1426 C CA . THR A 1 176 ? 0.175 11.642 34.366 1.00 91.44 176 THR A CA 1
ATOM 1427 C C . THR A 1 176 ? -1.168 11.965 33.723 1.00 91.44 176 THR A C 1
ATOM 1429 O O . THR A 1 176 ? -2.149 12.163 34.435 1.00 91.44 176 THR A O 1
ATOM 1432 N N . GLU A 1 177 ? -1.255 11.902 32.396 1.00 91.81 177 GLU A N 1
ATOM 1433 C CA . GLU A 1 177 ? -2.488 12.102 31.642 1.00 91.81 177 GLU A CA 1
ATOM 1434 C C . GLU A 1 177 ? -3.521 11.016 31.967 1.00 91.81 177 GLU A C 1
ATOM 1436 O O . GLU A 1 177 ? -4.670 11.342 32.252 1.00 91.81 177 GLU A O 1
ATOM 1441 N N . LEU A 1 178 ? -3.121 9.739 32.033 1.00 91.69 178 LEU A N 1
ATOM 1442 C CA . LEU A 1 178 ? -4.018 8.652 32.456 1.00 91.69 178 LEU A CA 1
ATOM 1443 C C . LEU A 1 178 ? -4.534 8.832 33.886 1.00 91.69 178 LEU A C 1
ATOM 1445 O O . LEU A 1 178 ? -5.683 8.495 34.160 1.00 91.69 178 LEU A O 1
ATOM 1449 N N . THR A 1 179 ? -3.711 9.369 34.790 1.00 89.44 179 THR A N 1
ATOM 1450 C CA . THR A 1 179 ? -4.133 9.651 36.172 1.00 89.44 179 THR A CA 1
ATOM 1451 C C . THR A 1 179 ? -5.205 10.739 36.193 1.00 89.44 179 THR A C 1
ATOM 1453 O O . THR A 1 179 ? -6.232 10.566 36.845 1.00 89.44 179 THR A O 1
ATOM 1456 N N . ILE A 1 180 ? -5.009 11.821 35.432 1.00 91.38 180 ILE A N 1
ATOM 1457 C CA . ILE A 1 180 ? -5.989 12.909 35.306 1.00 91.38 180 ILE A CA 1
ATOM 1458 C C . ILE A 1 180 ? -7.284 12.397 34.665 1.00 91.38 180 ILE A C 1
ATOM 1460 O O . ILE A 1 180 ? -8.373 12.702 35.144 1.00 91.38 180 ILE A O 1
ATOM 1464 N N . ILE A 1 181 ? -7.182 11.586 33.607 1.00 90.25 181 ILE A N 1
ATOM 1465 C CA . ILE A 1 181 ? -8.344 10.955 32.968 1.00 90.25 181 ILE A CA 1
ATOM 1466 C C . ILE A 1 181 ? -9.099 10.111 33.994 1.00 90.25 181 ILE A C 1
ATOM 1468 O O . ILE A 1 181 ? -10.304 10.277 34.133 1.00 90.25 181 ILE A O 1
ATOM 1472 N N . GLY A 1 182 ? -8.391 9.265 34.747 1.00 87.69 182 GLY A N 1
ATOM 1473 C CA . GLY A 1 182 ? -8.977 8.411 35.776 1.00 87.69 182 GLY A CA 1
ATOM 1474 C C . GLY A 1 182 ? -9.701 9.184 36.880 1.00 87.69 182 GLY A C 1
ATOM 1475 O O . GLY A 1 182 ? -10.761 8.753 37.317 1.00 87.69 182 GLY A O 1
ATOM 1476 N N . GLN A 1 183 ? -9.174 10.338 37.299 1.00 87.50 183 GLN A N 1
ATOM 1477 C CA . GLN A 1 183 ? -9.809 11.206 38.301 1.00 87.50 183 GLN A CA 1
ATOM 1478 C C . GLN A 1 183 ? -11.102 11.865 37.804 1.00 87.50 183 GLN A C 1
ATOM 1480 O O . GLN A 1 183 ? -11.981 12.159 38.609 1.00 87.50 183 GLN A O 1
ATOM 1485 N N . ASN A 1 184 ? -11.219 12.089 36.494 1.00 87.19 184 ASN A N 1
ATOM 1486 C CA . ASN A 1 184 ? -12.384 12.719 35.872 1.00 87.19 184 ASN A CA 1
ATOM 1487 C C . ASN A 1 184 ? -13.472 11.714 35.449 1.00 87.19 184 ASN A C 1
ATOM 1489 O O . ASN A 1 184 ? -14.506 12.131 34.923 1.00 87.19 184 ASN A O 1
ATOM 1493 N N . LEU A 1 185 ? -13.251 10.408 35.642 1.00 86.94 185 LEU A N 1
ATOM 1494 C CA . LEU A 1 185 ? -14.254 9.379 35.363 1.00 86.94 185 LEU A CA 1
ATOM 1495 C C . LEU A 1 185 ? -15.417 9.469 36.355 1.00 86.94 185 LEU A C 1
ATOM 1497 O O . LEU A 1 185 ? -15.240 9.784 37.535 1.00 86.94 185 LEU A O 1
ATOM 1501 N N . LYS A 1 186 ? -16.628 9.156 35.886 1.00 84.62 186 LYS A N 1
ATOM 1502 C CA . LYS A 1 186 ? -17.788 9.018 36.779 1.00 84.62 186 LYS A CA 1
ATOM 1503 C C . LYS A 1 186 ? -17.587 7.809 37.701 1.00 84.62 186 LYS A C 1
ATOM 1505 O O . LYS A 1 186 ? -16.898 6.866 37.333 1.00 84.62 186 LYS A O 1
ATOM 1510 N N . GLN A 1 187 ? -18.229 7.801 38.875 1.00 70.31 187 GLN A N 1
ATOM 1511 C CA . GLN A 1 187 ? -18.029 6.774 39.919 1.00 70.31 187 GLN A CA 1
ATOM 1512 C C . GLN A 1 187 ? -18.229 5.314 39.454 1.00 70.31 187 GLN A C 1
ATOM 1514 O O . GLN A 1 187 ? -17.699 4.403 40.084 1.00 70.31 187 GLN A O 1
ATOM 1519 N N . GLU A 1 188 ? -18.948 5.079 38.354 1.00 76.06 188 GLU A N 1
ATOM 1520 C CA . GLU A 1 188 ? -19.213 3.743 37.797 1.00 76.06 188 GLU A CA 1
ATOM 1521 C C . GLU A 1 188 ? -18.319 3.378 36.594 1.00 76.06 188 GLU A C 1
ATOM 1523 O O . GLU A 1 188 ? -18.340 2.241 36.117 1.00 76.06 188 GLU A O 1
ATOM 1528 N N . GLU A 1 189 ? -17.514 4.315 36.089 1.00 83.25 189 GLU A N 1
ATOM 1529 C CA . GLU A 1 189 ? -16.688 4.122 34.899 1.00 83.25 189 GLU A CA 1
ATOM 1530 C C . GLU A 1 189 ? -15.295 3.595 35.269 1.00 83.25 189 GLU A C 1
ATOM 1532 O O . GLU A 1 189 ? -14.587 4.139 36.116 1.00 83.25 189 GLU A O 1
ATOM 1537 N N . LYS A 1 190 ? -14.868 2.520 34.598 1.00 86.62 190 LYS A N 1
ATOM 1538 C CA . LYS A 1 190 ? -13.509 1.978 34.730 1.00 86.62 190 LYS A CA 1
ATOM 1539 C C . LYS A 1 190 ? -12.586 2.600 33.688 1.00 86.62 190 LYS A C 1
ATOM 1541 O O . LYS A 1 190 ? -12.977 2.770 32.534 1.00 86.62 190 LYS A O 1
ATOM 1546 N N . LEU A 1 191 ? -11.339 2.867 34.081 1.00 90.31 191 LEU A N 1
ATOM 1547 C CA . LEU A 1 191 ? -10.297 3.321 33.162 1.00 90.31 191 LEU A CA 1
ATOM 1548 C C . LEU A 1 191 ? -10.049 2.253 32.086 1.00 90.31 191 LEU A C 1
ATOM 1550 O O . LEU A 1 191 ? -9.759 1.096 32.394 1.00 90.31 191 LEU A O 1
ATOM 1554 N N . LEU A 1 192 ? -10.166 2.655 30.824 1.00 91.44 192 LEU A N 1
ATOM 1555 C CA . LEU A 1 192 ? -9.935 1.801 29.667 1.00 91.44 192 LEU A CA 1
ATOM 1556 C C . LEU A 1 192 ? -8.442 1.762 29.300 1.00 91.44 192 LEU A C 1
ATOM 1558 O O . LEU A 1 192 ? -7.657 2.601 29.752 1.00 91.44 192 LEU A O 1
ATOM 1562 N N . PRO A 1 193 ? -8.016 0.812 28.451 1.00 92.38 193 PRO A N 1
ATOM 1563 C CA . PRO A 1 193 ? -6.665 0.821 27.909 1.00 92.38 193 PRO A CA 1
ATOM 1564 C C . PRO A 1 193 ? -6.326 2.135 27.192 1.00 92.38 193 PRO A C 1
ATOM 1566 O O . PRO A 1 193 ? -7.170 2.716 26.511 1.00 92.38 193 PRO A O 1
ATOM 1569 N N . ALA A 1 194 ? -5.066 2.565 27.289 1.00 93.56 194 ALA A N 1
ATOM 1570 C CA . ALA A 1 194 ? -4.617 3.913 26.926 1.00 93.56 194 ALA A CA 1
ATOM 1571 C C . ALA A 1 194 ? -4.977 4.363 25.492 1.00 93.56 194 ALA A C 1
ATOM 1573 O O . ALA A 1 194 ? -5.248 5.542 25.263 1.00 93.56 194 ALA A O 1
ATOM 1574 N N . TRP A 1 195 ? -5.026 3.437 24.529 1.00 93.31 195 TRP A N 1
ATOM 1575 C CA . TRP A 1 195 ? -5.400 3.727 23.138 1.00 93.31 195 TRP A CA 1
ATOM 1576 C C . TRP A 1 195 ? -6.858 4.183 22.962 1.00 93.31 195 TRP A C 1
ATOM 1578 O O . TRP A 1 195 ? -7.151 4.852 21.975 1.00 93.31 195 TRP A O 1
ATOM 1588 N N . HIS A 1 196 ? -7.754 3.911 23.920 1.00 93.06 196 HIS A N 1
ATOM 1589 C CA . HIS A 1 196 ? -9.141 4.398 23.885 1.00 93.06 196 HIS A CA 1
ATOM 1590 C C . HIS A 1 196 ? -9.241 5.921 24.012 1.00 93.06 196 HIS A C 1
ATOM 1592 O O . HIS A 1 196 ? -10.207 6.514 23.540 1.00 93.06 196 HIS A O 1
ATOM 1598 N N . TYR A 1 197 ? -8.229 6.555 24.605 1.00 93.88 197 TYR A N 1
ATOM 1599 C CA . TYR A 1 197 ? -8.156 8.004 24.804 1.00 93.88 197 TYR A CA 1
ATOM 1600 C C . TYR A 1 197 ? -7.357 8.702 23.696 1.00 93.88 197 TYR A C 1
ATOM 1602 O O . TYR A 1 197 ? -6.809 9.794 23.887 1.00 93.88 197 TYR A O 1
ATOM 1610 N N . ARG A 1 198 ? -7.232 8.053 22.531 1.00 94.19 198 ARG A N 1
ATOM 1611 C CA . ARG A 1 198 ? -6.518 8.576 21.367 1.00 94.19 198 ARG A CA 1
ATOM 1612 C C . ARG A 1 198 ? -7.363 8.519 20.109 1.00 94.19 198 ARG A C 1
ATOM 1614 O O . ARG A 1 198 ? -8.164 7.620 19.882 1.00 94.19 198 ARG A O 1
ATOM 1621 N N . HIS A 1 199 ? -7.119 9.513 19.273 1.00 96.50 199 HIS A N 1
ATOM 1622 C CA . HIS A 1 199 ? -7.823 9.816 18.032 1.00 96.50 199 HIS A CA 1
ATOM 1623 C C . HIS A 1 199 ? -6.812 10.169 16.936 1.00 96.50 199 HIS A C 1
ATOM 1625 O O . HIS A 1 199 ? -5.665 10.523 17.232 1.00 96.50 199 HIS A O 1
ATOM 1631 N N . PHE A 1 200 ? -7.231 10.132 15.677 1.00 96.56 200 PHE A N 1
ATOM 1632 C CA . PHE A 1 200 ? -6.391 10.467 14.532 1.00 96.56 200 PHE A CA 1
ATOM 1633 C C . PHE A 1 200 ? -5.848 11.900 14.586 1.00 96.56 200 PHE A C 1
ATOM 1635 O O . PHE A 1 200 ? -4.735 12.127 14.110 1.00 96.56 200 PHE A O 1
ATOM 1642 N N . LYS A 1 201 ? -6.522 12.845 15.266 1.00 95.81 201 LYS A N 1
ATOM 1643 C CA . LYS A 1 201 ? -5.960 14.187 15.526 1.00 95.81 201 LYS A CA 1
ATOM 1644 C C . LYS A 1 201 ? -4.618 14.167 16.265 1.00 95.81 201 LYS A C 1
ATOM 1646 O O . LYS A 1 201 ? -3.808 15.062 16.053 1.00 95.81 201 LYS A O 1
ATOM 1651 N N . TYR A 1 202 ? -4.352 13.141 17.079 1.00 96.06 202 TYR A N 1
ATOM 1652 C CA . TYR A 1 202 ? -3.092 13.002 17.820 1.00 96.06 202 TYR A CA 1
ATOM 1653 C C . TYR A 1 202 ? -1.965 12.379 16.988 1.00 96.06 202 TYR A C 1
ATOM 1655 O O . TYR A 1 202 ? -0.813 12.408 17.412 1.00 96.06 202 TYR A O 1
ATOM 1663 N N . TRP A 1 203 ? -2.248 11.852 15.793 1.00 96.00 203 TRP A N 1
ATOM 1664 C CA . TRP A 1 203 ? -1.246 11.263 14.895 1.00 96.00 203 TRP A CA 1
ATOM 1665 C C . TRP A 1 203 ? -0.492 12.357 14.117 1.00 96.00 203 TRP A C 1
ATOM 1667 O O . TRP A 1 203 ? -0.352 12.312 12.895 1.00 96.00 203 TRP A O 1
ATOM 1677 N N . VAL A 1 204 ? -0.018 13.379 14.835 1.00 95.00 204 VAL A N 1
ATOM 1678 C CA . VAL A 1 204 ? 0.521 14.627 14.275 1.00 95.00 204 VAL A CA 1
ATOM 1679 C C . VAL A 1 204 ? 1.718 14.360 13.369 1.00 95.00 204 VAL A C 1
ATOM 1681 O O . VAL A 1 204 ? 1.806 14.933 12.285 1.00 95.00 204 VAL A O 1
ATOM 1684 N N . TRP A 1 205 ? 2.621 13.457 13.762 1.00 94.81 205 TRP A N 1
ATOM 1685 C CA . TRP A 1 205 ? 3.765 13.099 12.922 1.00 94.81 205 TRP A CA 1
ATOM 1686 C C . TRP A 1 205 ? 3.309 12.541 11.566 1.00 94.81 205 TRP A C 1
ATOM 1688 O O . TRP A 1 205 ? 3.801 12.967 10.521 1.00 94.81 205 TRP A O 1
ATOM 1698 N N . ALA A 1 206 ? 2.309 11.654 11.567 1.00 94.50 206 ALA A N 1
ATOM 1699 C CA . ALA A 1 206 ? 1.785 11.036 10.353 1.00 94.50 206 ALA A CA 1
ATOM 1700 C C . ALA A 1 206 ? 1.105 12.051 9.420 1.00 94.50 206 ALA A C 1
ATOM 1702 O O . ALA A 1 206 ? 1.265 11.976 8.203 1.00 94.50 206 ALA A O 1
ATOM 1703 N N . GLN A 1 207 ? 0.404 13.034 9.990 1.00 94.12 207 GLN A N 1
ATOM 1704 C CA . GLN A 1 207 ? -0.244 14.117 9.243 1.00 94.12 207 GLN A CA 1
ATOM 1705 C C . GLN A 1 207 ? 0.756 14.993 8.467 1.00 94.12 207 GLN A C 1
ATOM 1707 O O . GLN A 1 207 ? 0.426 15.502 7.390 1.00 94.12 207 GLN A O 1
ATOM 1712 N N . HIS A 1 208 ? 1.976 15.155 8.994 1.00 91.00 208 HIS A N 1
ATOM 1713 C CA . HIS A 1 208 ? 3.045 15.951 8.379 1.00 91.00 208 HIS A CA 1
ATOM 1714 C C . HIS A 1 208 ? 3.955 15.140 7.447 1.00 91.00 208 HIS A C 1
ATOM 1716 O O . HIS A 1 208 ? 4.543 15.705 6.527 1.00 91.00 208 HIS A O 1
ATOM 1722 N N . ALA A 1 209 ? 4.084 13.830 7.670 1.00 85.31 209 ALA A N 1
ATOM 1723 C CA . ALA A 1 209 ? 5.041 12.982 6.960 1.00 85.31 209 ALA A CA 1
ATOM 1724 C C . ALA A 1 209 ? 4.670 12.681 5.493 1.00 85.31 209 ALA A C 1
ATOM 1726 O O . ALA A 1 209 ? 5.530 12.226 4.737 1.00 85.31 209 ALA A O 1
ATOM 1727 N N . GLY A 1 210 ? 3.417 12.900 5.076 1.00 75.94 210 GLY A N 1
ATOM 1728 C CA . GLY A 1 210 ? 2.920 12.445 3.775 1.00 75.94 210 GLY A CA 1
ATOM 1729 C C . GLY A 1 210 ? 1.917 13.371 3.088 1.00 75.94 210 GLY A C 1
ATOM 1730 O O . GLY A 1 210 ? 1.361 14.302 3.669 1.00 75.94 210 GLY A O 1
ATOM 1731 N N . SER A 1 211 ? 1.652 13.076 1.814 1.00 77.31 211 SER A N 1
ATOM 1732 C CA . SER A 1 211 ? 0.635 13.734 0.984 1.00 77.31 211 SER A CA 1
ATOM 1733 C C . SER A 1 211 ? -0.759 13.108 1.134 1.00 77.31 211 SER A C 1
ATOM 1735 O O . SER A 1 211 ? -1.542 13.109 0.189 1.00 77.31 211 SER A O 1
ATOM 1737 N N . ASP A 1 212 ? -1.087 12.578 2.313 1.00 91.44 212 ASP A N 1
ATOM 1738 C CA . ASP A 1 212 ? -2.325 11.827 2.581 1.00 91.44 212 ASP A CA 1
ATOM 1739 C C . ASP A 1 212 ? -3.539 12.731 2.824 1.00 91.44 212 ASP A C 1
ATOM 1741 O O . ASP A 1 212 ? -4.392 12.449 3.653 1.00 91.44 212 ASP A O 1
ATOM 1745 N N . TRP A 1 213 ? -3.607 13.846 2.104 1.00 94.19 213 TRP A N 1
ATOM 1746 C CA . TRP A 1 213 ? -4.677 14.830 2.191 1.00 94.19 213 TRP A CA 1
ATOM 1747 C C . TRP A 1 213 ? -5.448 14.837 0.876 1.00 94.19 213 TRP A C 1
ATOM 1749 O O . TRP A 1 213 ? -4.844 15.052 -0.176 1.00 94.19 213 TRP A O 1
ATOM 1759 N N . PHE A 1 214 ? -6.763 14.639 0.930 1.00 93.88 214 PHE A N 1
ATOM 1760 C CA . PHE A 1 214 ? -7.633 14.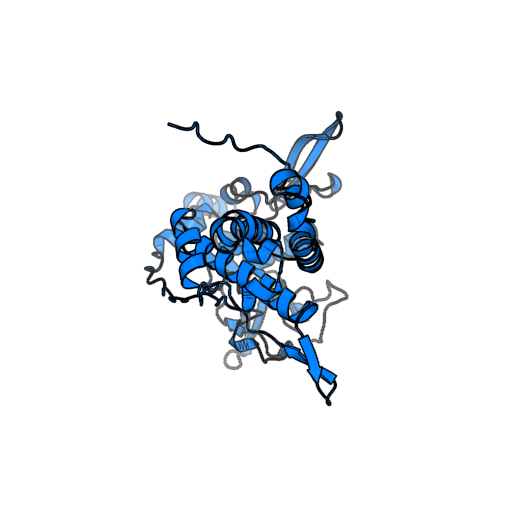633 -0.249 1.00 93.88 214 PHE A CA 1
ATOM 1761 C C . PHE A 1 214 ? -8.668 15.756 -0.167 1.00 93.88 214 PHE A C 1
ATOM 1763 O O . PHE A 1 214 ? -9.050 16.175 0.924 1.00 93.88 214 PHE A O 1
ATOM 1770 N N . GLU A 1 215 ? -9.048 16.301 -1.325 1.00 94.31 215 GLU A N 1
ATOM 1771 C CA . GLU A 1 215 ? -10.031 17.386 -1.441 1.00 94.31 215 GLU A CA 1
ATOM 1772 C C . GLU A 1 215 ? -11.443 16.850 -1.187 1.00 94.31 215 GLU A C 1
ATOM 1774 O O . GLU A 1 215 ? -11.815 15.812 -1.729 1.00 94.31 215 GLU A O 1
ATOM 1779 N N . VAL A 1 216 ? -12.217 17.568 -0.376 1.00 94.56 216 VAL A N 1
ATOM 1780 C CA . VAL A 1 216 ? -13.612 17.245 -0.046 1.00 94.56 216 VAL A CA 1
ATOM 1781 C C . VAL A 1 216 ? -14.467 18.508 -0.092 1.00 94.56 216 VAL A C 1
ATOM 1783 O O . VAL A 1 216 ? -13.939 19.621 -0.026 1.00 94.56 216 VAL A O 1
ATOM 1786 N N . GLY A 1 217 ? -15.786 18.352 -0.185 1.00 93.06 217 GLY A N 1
ATOM 1787 C CA . GLY A 1 217 ? -16.704 19.460 0.065 1.00 93.06 217 GLY A CA 1
ATOM 1788 C C . GLY A 1 217 ? -16.723 19.848 1.553 1.00 93.06 217 GLY A C 1
ATOM 1789 O O . GLY A 1 217 ? -16.487 18.993 2.414 1.00 93.06 217 GLY A O 1
ATOM 1790 N N . PRO A 1 218 ? -16.964 21.128 1.891 1.00 92.81 218 PRO A N 1
ATOM 1791 C CA . PRO A 1 218 ? -17.012 21.591 3.280 1.00 92.81 218 PRO A CA 1
ATOM 1792 C C . PRO A 1 218 ? -18.088 20.889 4.125 1.00 92.81 218 PRO A C 1
ATOM 1794 O O . PRO A 1 218 ? -17.950 20.826 5.343 1.00 92.81 218 PRO A O 1
ATOM 1797 N N . GLU A 1 219 ? -19.132 20.350 3.497 1.00 93.44 219 GLU A N 1
ATOM 1798 C CA . GLU A 1 219 ? -20.217 19.593 4.124 1.00 93.44 219 GLU A CA 1
ATOM 1799 C C . GLU A 1 219 ? -19.779 18.245 4.705 1.00 93.44 219 GLU A C 1
ATOM 1801 O O . GLU A 1 219 ? -20.394 17.766 5.653 1.00 93.44 219 GLU A O 1
ATOM 1806 N N . LEU A 1 220 ? -18.704 17.649 4.176 1.00 92.88 220 LEU A N 1
ATOM 1807 C CA . LEU A 1 220 ? -18.183 16.369 4.663 1.00 92.88 220 LEU A CA 1
ATOM 1808 C C . LEU A 1 220 ? -17.337 16.530 5.937 1.00 92.88 220 LEU A C 1
ATOM 1810 O O . LEU A 1 220 ? -17.027 15.550 6.612 1.00 92.88 220 LEU A O 1
ATOM 1814 N N . ILE A 1 221 ? -16.938 17.761 6.272 1.00 95.19 221 ILE A N 1
ATOM 1815 C CA . ILE A 1 221 ? -16.110 18.043 7.443 1.00 95.19 221 ILE A CA 1
ATOM 1816 C C . ILE A 1 221 ? -16.979 18.059 8.700 1.00 95.19 221 ILE A C 1
ATOM 1818 O O . ILE A 1 221 ? -17.693 19.024 8.980 1.00 95.19 221 ILE A O 1
ATOM 1822 N N . ASP A 1 222 ? -16.830 17.023 9.519 1.00 95.50 222 ASP A N 1
ATOM 1823 C CA . ASP A 1 222 ? -17.409 16.970 10.855 1.00 95.50 222 ASP A CA 1
ATOM 1824 C C . ASP A 1 222 ? -16.440 17.579 11.880 1.00 95.50 222 ASP A C 1
ATOM 1826 O O . ASP A 1 222 ? -15.425 16.991 12.246 1.00 95.50 222 ASP A O 1
ATOM 1830 N N . LYS A 1 223 ? -16.751 18.787 12.360 1.00 95.00 223 LYS A N 1
ATOM 1831 C CA . LYS A 1 223 ? -15.911 19.501 13.339 1.00 95.00 223 LYS A CA 1
ATOM 1832 C C . LYS A 1 223 ? -15.996 18.923 14.754 1.00 95.00 223 LYS A C 1
ATOM 1834 O O . LYS A 1 223 ? -15.141 19.249 15.576 1.00 95.00 223 LYS A O 1
ATOM 1839 N N . ASN A 1 224 ? -17.017 18.117 15.043 1.00 96.25 224 ASN A N 1
ATOM 1840 C CA . ASN A 1 224 ? -17.213 17.505 16.356 1.00 96.25 224 ASN A CA 1
ATOM 1841 C C . ASN A 1 224 ? -16.526 16.140 16.454 1.00 96.25 224 ASN A C 1
ATOM 1843 O O . ASN A 1 224 ? -16.310 15.641 17.557 1.00 96.25 224 ASN A O 1
ATOM 1847 N N . ASP A 1 225 ? -16.166 15.548 15.316 1.00 96.25 225 ASP A N 1
ATOM 1848 C CA . ASP A 1 225 ? -15.471 14.274 15.253 1.00 96.25 225 ASP A CA 1
ATOM 1849 C C . ASP A 1 225 ? -13.946 14.467 15.413 1.00 96.25 225 ASP A C 1
ATOM 1851 O O . ASP A 1 225 ? -13.283 14.995 14.516 1.00 96.25 225 ASP A O 1
ATOM 1855 N N . PRO A 1 226 ? -13.337 14.022 16.529 1.00 96.25 226 PRO A N 1
ATOM 1856 C CA . PRO A 1 226 ? -11.893 14.133 16.750 1.00 96.25 226 PRO A CA 1
ATOM 1857 C C . PRO A 1 226 ? -11.051 13.265 15.800 1.00 96.25 226 PRO A C 1
ATOM 1859 O O . PRO A 1 226 ? -9.827 13.430 15.753 1.00 96.25 226 PRO A O 1
ATOM 1862 N N . ASP A 1 227 ? -11.673 12.333 15.080 1.00 96.50 227 ASP A N 1
ATOM 1863 C CA . ASP A 1 227 ? -11.044 11.498 14.064 1.00 96.50 227 ASP A CA 1
ATOM 1864 C C . ASP A 1 227 ? -11.164 12.122 12.648 1.00 96.50 227 ASP A C 1
ATOM 1866 O O . ASP A 1 227 ? -10.461 11.702 11.724 1.00 96.50 227 ASP A O 1
ATOM 1870 N N . CYS A 1 228 ? -11.951 13.198 12.478 1.00 96.69 228 CYS A N 1
ATOM 1871 C CA . CYS A 1 228 ? -12.022 14.012 11.258 1.00 96.69 228 CYS A CA 1
ATOM 1872 C C . CYS A 1 228 ? -10.949 15.109 11.247 1.00 96.69 228 CYS A C 1
ATOM 1874 O O . CYS A 1 228 ? -11.196 16.281 11.540 1.00 96.69 228 CYS A O 1
ATOM 1876 N N . VAL A 1 229 ? -9.721 14.743 10.890 1.00 96.62 229 VAL A N 1
ATOM 1877 C CA . VAL A 1 229 ? -8.624 15.711 10.760 1.00 96.62 229 VAL A CA 1
ATOM 1878 C C . VAL A 1 229 ? -8.736 16.442 9.422 1.00 96.62 229 VAL A C 1
ATOM 1880 O O . VAL A 1 229 ? -8.618 15.821 8.368 1.00 96.62 229 VAL A O 1
ATOM 1883 N N . TRP A 1 230 ? -8.926 17.761 9.449 1.00 95.94 230 TRP A N 1
ATOM 1884 C CA . TRP A 1 230 ? -9.141 18.573 8.249 1.00 95.94 230 TRP A CA 1
ATOM 1885 C C . TRP A 1 230 ? -8.270 19.835 8.218 1.00 95.94 230 TRP A C 1
ATOM 1887 O O . TRP A 1 230 ? -7.718 20.262 9.232 1.00 95.94 230 TRP A O 1
ATOM 1897 N N . ARG A 1 231 ? -8.130 20.436 7.032 1.00 94.44 231 ARG A N 1
ATOM 1898 C CA . ARG A 1 231 ? -7.456 21.728 6.827 1.00 94.44 231 ARG A CA 1
ATOM 1899 C C . ARG A 1 231 ? -8.032 22.487 5.635 1.00 94.44 231 ARG A C 1
ATOM 1901 O O . ARG A 1 231 ? -8.602 21.885 4.726 1.00 94.44 231 ARG A O 1
ATOM 1908 N N . THR A 1 232 ? -7.789 23.793 5.593 1.00 94.75 232 THR A N 1
ATOM 1909 C CA . THR A 1 232 ? -8.065 24.649 4.430 1.00 94.75 232 THR A CA 1
ATOM 1910 C C . THR A 1 232 ? -6.779 25.132 3.776 1.00 94.75 232 THR A C 1
ATOM 1912 O O . THR A 1 232 ? -5.802 25.439 4.460 1.00 94.75 232 THR A O 1
ATOM 1915 N N . ARG A 1 233 ? -6.767 25.218 2.445 1.00 92.94 233 ARG A N 1
ATOM 1916 C CA . ARG A 1 233 ? -5.653 25.777 1.667 1.00 92.94 233 ARG A CA 1
ATOM 1917 C C . ARG A 1 233 ? -6.169 26.700 0.576 1.00 92.94 233 ARG A C 1
ATOM 1919 O O . ARG A 1 233 ? -7.015 26.298 -0.212 1.00 92.94 233 ARG A O 1
ATOM 1926 N N . GLU A 1 234 ? -5.613 27.899 0.484 1.00 93.00 234 GLU A N 1
ATOM 1927 C CA . GLU A 1 234 ? -5.848 28.776 -0.662 1.00 93.00 234 GLU A CA 1
ATOM 1928 C C . GLU A 1 234 ? -4.903 28.403 -1.804 1.00 93.00 234 GLU A C 1
ATOM 1930 O O . GLU A 1 234 ? -3.687 28.323 -1.621 1.00 93.00 234 GLU A O 1
ATOM 1935 N N . VAL A 1 235 ? -5.453 28.167 -2.993 1.00 91.50 235 VAL A N 1
ATOM 1936 C CA . VAL A 1 235 ? -4.670 27.885 -4.200 1.00 91.50 235 VAL A CA 1
ATOM 1937 C C . VAL A 1 235 ? -5.173 28.713 -5.371 1.00 91.50 235 VAL A C 1
ATOM 1939 O O . VAL A 1 235 ? -6.366 28.985 -5.499 1.00 91.50 235 VAL A O 1
ATOM 1942 N N . THR A 1 236 ? -4.268 29.079 -6.272 1.00 90.00 236 THR A N 1
ATOM 1943 C CA . THR A 1 236 ? -4.636 29.741 -7.525 1.00 90.00 236 THR A CA 1
ATOM 1944 C C . THR A 1 236 ? -4.805 28.689 -8.618 1.00 90.00 236 THR A C 1
ATOM 1946 O O . THR A 1 236 ? -3.822 28.120 -9.089 1.00 90.00 236 THR A O 1
ATOM 1949 N N . ARG A 1 237 ? -6.044 28.426 -9.051 1.00 86.75 237 ARG A N 1
ATOM 1950 C CA . ARG A 1 237 ? -6.341 27.574 -10.218 1.00 86.75 237 ARG A CA 1
ATOM 1951 C C . ARG A 1 237 ? -6.890 28.455 -11.336 1.00 86.75 237 ARG A C 1
ATOM 1953 O O . ARG A 1 237 ? -7.860 29.178 -11.136 1.00 86.75 237 ARG A O 1
ATOM 1960 N N . LYS A 1 238 ? -6.270 28.403 -12.522 1.00 84.56 238 LYS A N 1
ATOM 1961 C CA . LYS A 1 238 ? -6.683 29.189 -13.706 1.00 84.56 238 LYS A CA 1
ATOM 1962 C C . LYS A 1 238 ? -6.828 30.700 -13.414 1.00 84.56 238 LYS A C 1
ATOM 1964 O O . LYS A 1 238 ? -7.799 31.325 -13.825 1.00 84.56 238 LYS A O 1
ATOM 1969 N N . GLY A 1 239 ? -5.895 31.270 -12.645 1.00 85.75 239 GLY A N 1
ATOM 1970 C CA . GLY A 1 239 ? -5.887 32.698 -12.292 1.00 85.75 239 GLY A CA 1
ATOM 1971 C C . GLY A 1 239 ? -6.897 33.128 -11.217 1.00 85.75 239 GLY A C 1
ATOM 1972 O O . GLY A 1 239 ? -6.904 34.296 -10.844 1.00 85.75 239 GLY A O 1
ATOM 1973 N N . LYS A 1 240 ? -7.717 32.213 -10.680 1.00 87.69 240 LYS A N 1
ATOM 1974 C CA . LYS A 1 240 ? -8.656 32.487 -9.579 1.00 87.69 240 LYS A CA 1
ATOM 1975 C C . LYS A 1 240 ? -8.155 31.874 -8.274 1.00 87.69 240 LYS A C 1
ATOM 1977 O O . LYS A 1 240 ? -7.716 30.723 -8.269 1.00 87.69 240 LYS A O 1
ATOM 1982 N N . LYS A 1 241 ? -8.243 32.630 -7.175 1.00 89.44 241 LYS A N 1
ATOM 1983 C CA . LYS A 1 241 ? -8.015 32.118 -5.816 1.00 89.44 241 LYS A CA 1
ATOM 1984 C C . LYS A 1 241 ? -9.213 31.268 -5.397 1.00 89.44 241 LYS A C 1
ATOM 1986 O O . LYS A 1 241 ? -10.345 31.739 -5.460 1.00 89.44 241 LYS A O 1
ATOM 1991 N N . ILE A 1 242 ? -8.961 30.024 -5.009 1.00 91.88 242 ILE A N 1
ATOM 1992 C CA . ILE A 1 242 ? -9.970 29.066 -4.551 1.00 91.88 242 ILE A CA 1
ATOM 1993 C C . ILE A 1 242 ? -9.519 28.510 -3.202 1.00 91.88 242 ILE A C 1
ATOM 1995 O O . ILE A 1 242 ? -8.355 28.139 -3.041 1.00 91.88 242 ILE A O 1
ATOM 1999 N N . THR A 1 243 ? -10.447 28.425 -2.253 1.00 93.75 243 THR A N 1
ATOM 2000 C CA . THR A 1 243 ? -10.236 27.754 -0.967 1.00 93.75 243 THR A CA 1
ATOM 2001 C C . THR A 1 243 ? -10.563 26.273 -1.114 1.00 93.75 243 THR A C 1
ATOM 2003 O O . THR A 1 243 ? -11.695 25.910 -1.421 1.00 93.75 243 THR A O 1
ATOM 2006 N N . LEU A 1 244 ? -9.567 25.416 -0.910 1.00 93.25 244 LEU A N 1
ATOM 2007 C CA . LEU A 1 244 ? -9.720 23.967 -0.872 1.00 93.25 244 LEU A CA 1
ATOM 2008 C C . LEU A 1 244 ? -9.910 23.498 0.563 1.00 93.25 244 LEU A C 1
ATOM 2010 O O . LEU A 1 244 ? -9.144 23.881 1.449 1.00 93.25 244 LEU A O 1
ATOM 2014 N N . TYR A 1 245 ? -10.875 22.610 0.752 1.00 95.56 245 TYR A N 1
ATOM 2015 C CA . TYR A 1 245 ? -11.103 21.881 1.988 1.00 95.56 245 TYR A CA 1
ATOM 2016 C C . TYR A 1 245 ? -10.523 20.481 1.825 1.00 95.56 245 TYR A C 1
ATOM 2018 O O . TYR A 1 245 ? -10.728 19.836 0.797 1.00 95.56 245 TYR A O 1
ATOM 2026 N N . GLN A 1 246 ? -9.736 20.034 2.800 1.00 95.31 246 GLN A N 1
ATOM 2027 C CA . GLN A 1 246 ? -9.090 18.729 2.745 1.00 95.31 246 GLN A CA 1
ATOM 2028 C C . GLN A 1 246 ? -9.275 17.970 4.047 1.00 95.31 246 GLN A C 1
ATOM 2030 O O . GLN A 1 246 ? -9.146 18.562 5.117 1.00 95.31 246 GLN A O 1
ATOM 2035 N N . ILE A 1 247 ? -9.478 16.660 3.940 1.00 96.69 247 ILE A N 1
ATOM 2036 C CA . ILE A 1 247 ? -9.429 15.716 5.059 1.00 96.69 247 ILE A CA 1
ATOM 2037 C C . ILE A 1 247 ? -8.147 14.882 4.937 1.00 96.69 247 ILE A C 1
ATOM 2039 O O . ILE A 1 247 ? -7.678 14.581 3.835 1.00 96.69 247 ILE A O 1
ATOM 2043 N N . TRP A 1 248 ? -7.537 14.555 6.074 1.00 96.69 248 TRP A N 1
ATOM 2044 C CA . TRP A 1 248 ? -6.386 13.661 6.148 1.00 96.69 248 TRP A CA 1
ATOM 2045 C C . TRP A 1 248 ? -6.835 12.202 6.231 1.00 96.69 248 TRP A C 1
ATOM 2047 O O . TRP A 1 248 ? -7.661 11.851 7.069 1.00 96.69 248 TRP A O 1
ATOM 2057 N N . SER A 1 249 ? -6.257 11.344 5.392 1.00 96.31 249 SER A N 1
ATOM 2058 C CA . SER A 1 249 ? -6.516 9.908 5.382 1.00 96.31 249 SER A CA 1
ATOM 2059 C C . SER A 1 249 ? -5.523 9.152 6.278 1.00 96.31 249 SER A C 1
ATOM 2061 O O . SER A 1 249 ? -4.321 9.137 5.989 1.00 96.31 249 SER A O 1
ATOM 2063 N N . PRO A 1 250 ? -5.994 8.433 7.313 1.00 95.81 250 PRO A N 1
ATOM 2064 C CA . 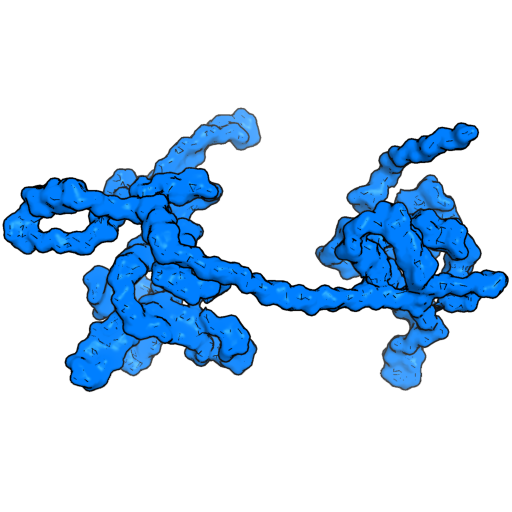PRO A 1 250 ? -5.132 7.647 8.193 1.00 95.81 250 PRO A CA 1
ATOM 2065 C C . PRO A 1 250 ? -4.652 6.324 7.573 1.00 95.81 250 PRO A C 1
ATOM 2067 O O . PRO A 1 250 ? -3.805 5.655 8.163 1.00 95.81 250 PRO A O 1
ATOM 2070 N N . VAL A 1 251 ? -5.145 5.923 6.393 1.00 94.38 251 VAL A N 1
ATOM 2071 C CA . VAL A 1 251 ? -4.925 4.584 5.803 1.00 94.38 251 VAL A CA 1
ATOM 2072 C C . VAL A 1 251 ? -3.436 4.231 5.677 1.00 94.38 251 VAL A C 1
ATOM 2074 O O . VAL A 1 251 ? -3.005 3.152 6.094 1.00 94.38 251 VAL A O 1
ATOM 2077 N N . LYS A 1 252 ? -2.605 5.138 5.141 1.00 93.19 252 LYS A N 1
ATOM 2078 C CA . LYS A 1 252 ? -1.163 4.867 4.977 1.00 93.19 252 LYS A CA 1
ATOM 2079 C C . LYS A 1 252 ? -0.428 4.819 6.312 1.00 93.19 252 LYS A C 1
ATOM 2081 O O . LYS A 1 252 ? 0.439 3.965 6.497 1.00 93.19 252 LYS A O 1
ATOM 2086 N N . ALA A 1 253 ? -0.793 5.694 7.245 1.00 95.31 253 ALA A N 1
ATOM 2087 C CA . ALA A 1 253 ? -0.249 5.674 8.596 1.00 95.31 253 ALA A CA 1
ATOM 2088 C C . ALA A 1 253 ? -0.617 4.365 9.310 1.00 95.31 253 ALA A C 1
ATOM 2090 O O . ALA A 1 253 ? 0.239 3.744 9.942 1.00 95.31 253 ALA A O 1
ATOM 2091 N N . MET A 1 254 ? -1.850 3.887 9.125 1.00 95.44 254 MET A N 1
ATOM 2092 C CA . MET A 1 254 ? -2.310 2.616 9.673 1.00 95.44 254 MET A CA 1
ATOM 2093 C C . MET A 1 254 ? -1.511 1.436 9.118 1.00 95.44 254 MET A C 1
ATOM 2095 O O . MET A 1 254 ? -1.163 0.527 9.864 1.00 95.44 254 MET A O 1
ATOM 2099 N N . MET A 1 255 ? -1.111 1.460 7.843 1.00 94.56 255 MET A N 1
ATOM 2100 C CA . MET A 1 255 ? -0.222 0.417 7.319 1.00 94.56 255 MET A CA 1
ATOM 2101 C C . MET A 1 255 ? 1.107 0.335 8.078 1.00 94.56 255 MET A C 1
ATOM 2103 O O . MET A 1 255 ? 1.588 -0.766 8.356 1.00 94.56 255 MET A O 1
ATOM 2107 N N . ILE A 1 256 ? 1.702 1.480 8.426 1.00 94.56 256 ILE A N 1
ATOM 2108 C CA . ILE A 1 256 ? 2.930 1.524 9.233 1.00 94.56 256 ILE A CA 1
ATOM 2109 C C . ILE A 1 256 ? 2.635 1.026 10.650 1.00 94.56 256 ILE A C 1
ATOM 2111 O O . ILE A 1 256 ? 3.385 0.206 11.177 1.00 94.56 256 ILE A O 1
ATOM 2115 N N . PHE A 1 257 ? 1.518 1.454 11.238 1.00 95.69 257 PHE A N 1
ATOM 2116 C CA . PHE A 1 257 ? 1.082 1.020 12.562 1.00 95.69 257 PHE A CA 1
ATOM 2117 C C . PHE A 1 257 ? 0.949 -0.507 12.646 1.00 95.69 257 PHE A C 1
ATOM 2119 O O . PHE A 1 257 ? 1.553 -1.135 13.518 1.00 95.69 257 PHE A O 1
ATOM 2126 N N . ILE A 1 258 ? 0.256 -1.124 11.688 1.00 95.69 258 ILE A N 1
ATOM 2127 C CA . ILE A 1 258 ? 0.095 -2.579 11.594 1.00 95.69 258 ILE A CA 1
ATOM 2128 C C . ILE A 1 258 ? 1.442 -3.274 11.403 1.00 95.69 258 ILE A C 1
ATOM 2130 O O . ILE A 1 258 ? 1.715 -4.272 12.062 1.00 95.69 258 ILE A O 1
ATOM 2134 N N . LYS A 1 259 ? 2.327 -2.728 10.564 1.00 93.88 259 LYS A N 1
ATOM 2135 C CA . LYS A 1 259 ? 3.689 -3.248 10.359 1.00 93.88 259 LYS A CA 1
ATOM 2136 C C . LYS A 1 259 ? 4.562 -3.201 11.614 1.00 93.88 259 LYS A C 1
ATOM 2138 O O . LYS A 1 259 ? 5.465 -4.026 11.739 1.00 93.88 259 LYS A O 1
ATOM 2143 N N . LEU A 1 260 ? 4.332 -2.239 12.506 1.00 94.44 260 LEU A N 1
ATOM 2144 C CA . LEU A 1 260 ? 5.033 -2.139 13.786 1.00 94.44 260 LEU A CA 1
ATOM 2145 C C . LEU A 1 260 ? 4.459 -3.099 14.835 1.00 94.44 260 LEU A C 1
ATOM 2147 O O . LEU A 1 260 ? 5.185 -3.453 15.764 1.00 94.44 260 LEU A O 1
ATOM 2151 N N . HIS A 1 261 ? 3.195 -3.515 14.710 1.00 93.56 261 HIS A N 1
ATOM 2152 C CA . HIS A 1 261 ? 2.525 -4.433 15.641 1.00 93.56 261 HIS A CA 1
ATOM 2153 C C . HIS A 1 261 ? 2.604 -5.899 15.226 1.00 93.56 261 HIS A C 1
ATOM 2155 O O . HIS A 1 261 ? 2.728 -6.769 16.085 1.00 93.56 261 HIS A O 1
ATOM 2161 N N . LEU A 1 262 ? 2.550 -6.169 13.923 1.00 92.12 262 LEU A N 1
ATOM 2162 C CA . LEU A 1 262 ? 2.444 -7.506 13.362 1.00 92.12 262 LEU A CA 1
ATOM 2163 C C . LEU A 1 262 ? 3.556 -7.756 12.335 1.00 92.12 262 LEU A C 1
ATOM 2165 O O . LEU A 1 262 ? 3.844 -6.889 11.503 1.00 92.12 262 LEU A O 1
ATOM 2169 N N . PRO A 1 263 ? 4.137 -8.968 12.302 1.00 89.44 263 PRO A N 1
ATOM 2170 C CA . PRO A 1 263 ? 5.180 -9.343 11.349 1.00 89.44 263 PRO A CA 1
ATOM 2171 C C . PRO A 1 263 ? 4.607 -9.659 9.951 1.00 89.44 263 PRO A C 1
ATOM 2173 O O . PRO A 1 263 ? 4.916 -10.682 9.345 1.00 89.44 263 PRO A O 1
ATOM 2176 N N . LEU A 1 264 ? 3.757 -8.781 9.415 1.00 90.50 264 LEU A N 1
ATOM 2177 C CA . LEU A 1 264 ? 3.147 -8.935 8.093 1.00 90.50 264 LEU A CA 1
ATOM 2178 C C . LEU A 1 264 ? 4.050 -8.373 6.993 1.00 90.50 264 LEU A C 1
ATOM 2180 O O . LEU A 1 264 ? 4.791 -7.404 7.188 1.00 90.50 264 LEU A O 1
ATOM 2184 N N . ARG A 1 265 ? 3.978 -8.939 5.788 1.00 88.94 265 ARG A N 1
ATOM 2185 C CA . ARG A 1 265 ? 4.636 -8.370 4.601 1.00 88.94 265 ARG A CA 1
ATOM 2186 C C . ARG A 1 265 ? 3.857 -7.151 4.117 1.00 88.94 265 ARG A C 1
ATOM 2188 O O . ARG A 1 265 ? 2.634 -7.129 4.175 1.00 88.94 265 ARG A O 1
ATOM 2195 N N . SER A 1 266 ? 4.543 -6.159 3.551 1.00 89.31 266 SER A N 1
ATOM 2196 C CA . SER A 1 266 ? 3.887 -4.922 3.095 1.00 89.31 266 SER A CA 1
ATOM 2197 C C . SER A 1 266 ? 2.804 -5.174 2.040 1.00 89.31 266 SER A C 1
ATOM 2199 O O . SER A 1 266 ? 1.798 -4.479 2.016 1.00 89.31 266 SER A O 1
ATOM 2201 N N . SER A 1 267 ? 2.977 -6.193 1.191 1.00 86.50 267 SER A N 1
ATOM 2202 C CA . SER A 1 267 ? 1.947 -6.610 0.235 1.00 86.50 267 SER A CA 1
ATOM 2203 C C . SER A 1 267 ? 0.710 -7.207 0.906 1.00 86.50 267 SER A C 1
ATOM 2205 O O . SER A 1 267 ? -0.373 -7.042 0.374 1.00 86.50 267 SER A O 1
ATOM 2207 N N . GLN A 1 268 ? 0.864 -7.887 2.045 1.00 90.56 268 GLN A N 1
ATOM 2208 C CA . GLN A 1 268 ? -0.257 -8.451 2.799 1.00 90.56 268 GLN A CA 1
ATOM 2209 C C . GLN A 1 268 ? -1.056 -7.336 3.464 1.00 90.56 268 GLN A C 1
ATOM 2211 O O . GLN A 1 268 ? -2.267 -7.310 3.324 1.00 90.56 268 GLN A O 1
ATOM 2216 N N . VAL A 1 269 ? -0.369 -6.375 4.096 1.00 92.81 269 VAL A N 1
ATOM 2217 C CA . VAL A 1 269 ? -1.012 -5.223 4.753 1.00 92.81 269 VAL A CA 1
ATOM 2218 C C . VAL A 1 269 ? -1.821 -4.378 3.762 1.00 92.81 269 VAL A C 1
ATOM 2220 O O . VAL A 1 269 ? -2.910 -3.930 4.087 1.00 92.81 269 VAL A O 1
ATOM 2223 N N . ARG A 1 270 ? -1.325 -4.203 2.529 1.00 90.12 270 ARG A N 1
ATOM 2224 C CA . ARG A 1 270 ? -2.052 -3.484 1.466 1.00 90.12 270 ARG A CA 1
ATOM 2225 C C . ARG A 1 270 ? -3.308 -4.192 0.962 1.00 90.12 270 ARG A C 1
ATOM 2227 O O . ARG A 1 270 ? -4.138 -3.535 0.354 1.00 90.12 270 ARG A O 1
ATOM 2234 N N . MET A 1 271 ? -3.388 -5.508 1.133 1.00 88.75 271 MET A N 1
ATOM 2235 C CA . MET A 1 271 ? -4.481 -6.342 0.626 1.00 88.75 271 MET A CA 1
ATOM 2236 C C . MET A 1 271 ? -5.431 -6.777 1.747 1.00 88.75 271 MET A C 1
ATOM 2238 O O . MET A 1 271 ? -6.194 -7.718 1.551 1.00 88.75 271 MET A O 1
ATOM 2242 N N . LEU A 1 272 ? -5.329 -6.168 2.935 1.00 91.81 272 LEU A N 1
ATOM 2243 C CA . LEU A 1 272 ? -6.257 -6.458 4.021 1.00 91.81 272 LEU A CA 1
ATOM 2244 C C . LEU A 1 272 ? -7.631 -5.914 3.659 1.00 91.81 272 LEU A C 1
ATOM 2246 O O . LEU A 1 272 ? -7.765 -4.749 3.291 1.00 91.81 272 LEU A O 1
ATOM 2250 N N . ASP A 1 273 ? -8.623 -6.776 3.791 1.00 91.50 273 ASP A N 1
ATOM 2251 C CA . ASP A 1 273 ? -10.024 -6.440 3.594 1.00 91.50 273 ASP A CA 1
ATOM 2252 C C . ASP A 1 273 ? -10.626 -5.929 4.915 1.00 91.50 273 ASP A C 1
ATOM 2254 O O . ASP A 1 273 ? -10.335 -6.468 5.987 1.00 91.50 273 ASP A O 1
ATOM 2258 N N . SER A 1 274 ? -11.449 -4.880 4.866 1.00 91.50 274 SER A N 1
ATOM 2259 C CA . SER A 1 274 ? -12.126 -4.315 6.040 1.00 91.50 274 SER A CA 1
ATOM 2260 C C . SER A 1 274 ? -13.234 -5.229 6.586 1.00 91.50 274 SER A C 1
ATOM 2262 O O . SER A 1 274 ? -13.595 -5.115 7.762 1.00 91.50 274 SER A O 1
ATOM 2264 N N . GLY A 1 275 ? -13.735 -6.168 5.774 1.00 91.50 275 GLY A N 1
ATOM 2265 C CA . GLY A 1 275 ? -14.791 -7.109 6.146 1.00 91.50 275 GLY A CA 1
ATOM 2266 C C . GLY A 1 275 ? -16.198 -6.531 6.075 1.00 91.50 275 GLY A C 1
ATOM 2267 O O . GLY A 1 275 ? -17.085 -7.004 6.779 1.00 91.50 275 GLY A O 1
ATOM 2268 N N . GLU A 1 276 ? -16.430 -5.501 5.263 1.00 91.38 276 GLU A N 1
ATOM 2269 C CA . GLU A 1 276 ? -17.755 -4.875 5.126 1.00 91.38 276 GLU A CA 1
ATOM 2270 C C . GLU A 1 276 ? -18.817 -5.834 4.572 1.00 91.38 276 GLU A C 1
ATOM 2272 O O . GLU A 1 276 ? -19.981 -5.744 4.958 1.00 91.38 276 GLU A O 1
ATOM 2277 N N . ALA A 1 277 ? -18.413 -6.795 3.736 1.00 92.38 277 ALA A N 1
ATOM 2278 C CA . ALA A 1 277 ? -19.285 -7.837 3.196 1.00 92.38 277 ALA A CA 1
ATOM 2279 C C . ALA A 1 277 ? -19.376 -9.094 4.089 1.00 92.38 277 ALA A C 1
ATOM 2281 O O . ALA A 1 277 ? -20.049 -10.059 3.723 1.00 92.38 277 ALA A O 1
ATOM 2282 N N . ASP A 1 278 ? -18.701 -9.132 5.242 1.00 94.38 278 ASP A N 1
ATOM 2283 C CA . ASP A 1 278 ? -18.712 -10.308 6.117 1.00 94.38 278 ASP A CA 1
ATOM 2284 C C . ASP A 1 278 ? -20.068 -10.483 6.806 1.00 94.38 278 ASP A C 1
ATOM 2286 O O . ASP A 1 278 ? -20.726 -9.513 7.182 1.00 94.38 278 ASP A O 1
ATOM 2290 N N . THR A 1 279 ? -20.479 -11.737 7.031 1.00 95.12 279 THR A N 1
ATOM 2291 C CA . THR A 1 279 ? -21.757 -12.036 7.703 1.00 95.12 279 THR A CA 1
ATOM 2292 C C . THR A 1 279 ? -21.778 -11.523 9.137 1.00 95.12 279 THR A C 1
ATOM 2294 O O . THR A 1 279 ? -22.808 -11.082 9.643 1.00 95.12 279 THR A O 1
ATOM 2297 N N . TRP A 1 280 ? -20.643 -11.647 9.822 1.00 94.62 280 TRP A N 1
ATOM 2298 C CA . TRP A 1 280 ? -20.479 -11.211 11.198 1.00 94.62 280 TRP A CA 1
ATOM 2299 C C . TRP A 1 280 ? -19.565 -10.002 11.204 1.00 94.62 280 TRP A C 1
ATOM 2301 O O . TRP A 1 280 ? -18.475 -10.049 10.641 1.00 94.62 280 TRP A O 1
ATOM 2311 N N . ARG A 1 281 ? -19.999 -8.940 11.872 1.00 94.19 281 ARG A N 1
ATOM 2312 C CA . ARG A 1 281 ? -19.240 -7.708 12.031 1.00 94.19 281 ARG A CA 1
ATOM 2313 C C . ARG A 1 281 ? -18.712 -7.627 13.456 1.00 94.19 281 ARG A C 1
ATOM 2315 O O . ARG A 1 281 ? -19.458 -7.833 14.412 1.00 94.19 281 ARG A O 1
ATOM 2322 N N . TYR A 1 282 ? -17.425 -7.332 13.588 1.00 94.06 282 TYR A N 1
ATOM 2323 C CA . TYR A 1 282 ? -16.828 -6.990 14.874 1.00 94.06 282 TYR A CA 1
ATOM 2324 C C . TYR A 1 282 ? -17.110 -5.518 15.182 1.00 94.06 282 TYR A C 1
ATOM 2326 O O . TYR A 1 282 ? -16.759 -4.652 14.374 1.00 94.06 28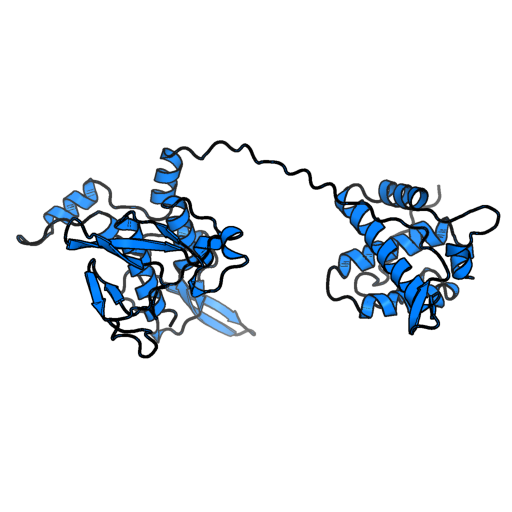2 TYR A O 1
ATOM 2334 N N . GLU A 1 283 ? -17.768 -5.249 16.304 1.00 93.38 283 GLU A N 1
ATOM 2335 C CA . GLU A 1 283 ? -18.131 -3.911 16.759 1.00 93.38 283 GLU A CA 1
ATOM 2336 C C . GLU A 1 283 ? -18.013 -3.803 18.286 1.00 93.38 283 GLU A C 1
ATOM 2338 O O . GLU A 1 283 ? -18.599 -4.606 19.018 1.00 93.38 283 GLU A O 1
ATOM 2343 N N . ASN A 1 284 ? -17.249 -2.822 18.774 1.00 90.00 284 ASN A N 1
ATOM 2344 C CA . ASN A 1 284 ? -17.070 -2.521 20.200 1.00 90.00 284 ASN A CA 1
ATOM 2345 C C . ASN A 1 284 ? -16.737 -3.758 21.059 1.00 90.00 284 ASN A C 1
ATOM 2347 O O . ASN A 1 284 ? -17.327 -3.988 22.119 1.00 90.00 284 ASN A O 1
ATOM 2351 N N . GLY A 1 285 ? -15.814 -4.602 20.589 1.00 88.88 285 GLY A N 1
ATOM 2352 C CA . GLY A 1 285 ? -15.413 -5.811 21.318 1.00 88.88 285 GLY A CA 1
ATOM 2353 C C . GLY A 1 285 ? -16.345 -7.014 21.154 1.00 88.88 285 GLY A C 1
ATOM 2354 O O . GLY A 1 285 ? -16.116 -8.048 21.780 1.00 88.88 285 GLY A O 1
ATOM 2355 N N . ARG A 1 286 ? -17.406 -6.907 20.345 1.00 91.81 286 ARG A N 1
ATOM 2356 C CA . ARG A 1 286 ? -18.441 -7.939 20.197 1.00 91.81 286 ARG A CA 1
ATOM 2357 C C . ARG A 1 286 ? -18.666 -8.296 18.735 1.00 91.81 286 ARG A C 1
ATOM 2359 O O . ARG A 1 286 ? -18.385 -7.519 17.834 1.00 91.81 286 ARG A O 1
ATOM 2366 N N . TRP A 1 287 ? -19.205 -9.488 18.506 1.00 93.56 287 TRP A N 1
ATOM 2367 C CA . TRP A 1 287 ? -19.618 -9.939 17.181 1.00 93.56 287 TRP A CA 1
ATOM 2368 C C . TRP A 1 287 ? -21.125 -9.791 17.027 1.00 93.56 287 TRP A C 1
ATOM 2370 O O . TRP A 1 287 ? -21.883 -10.419 17.765 1.00 93.56 287 TRP A O 1
ATOM 2380 N N . ILE A 1 288 ? -21.547 -8.999 16.048 1.00 94.25 288 ILE A N 1
ATOM 2381 C CA . ILE A 1 288 ? -22.953 -8.787 15.696 1.00 94.25 288 ILE A CA 1
ATOM 2382 C C . ILE A 1 288 ? -23.217 -9.266 14.268 1.00 94.25 288 ILE A C 1
ATOM 2384 O O . ILE A 1 288 ? -22.291 -9.386 13.462 1.00 94.25 288 ILE A O 1
ATOM 2388 N N . LEU A 1 289 ? -24.471 -9.588 13.953 1.00 94.38 289 LEU A N 1
ATOM 2389 C CA . LEU A 1 289 ? -24.852 -9.897 12.577 1.00 94.38 289 LEU A CA 1
ATOM 2390 C C . LEU A 1 289 ? -24.752 -8.616 11.741 1.00 94.38 289 LEU A C 1
ATOM 2392 O O . LEU A 1 289 ? -25.188 -7.555 12.185 1.00 94.38 289 LEU A O 1
ATOM 2396 N N . ASN A 1 290 ? -24.172 -8.707 10.548 1.00 93.62 290 ASN A N 1
ATOM 2397 C CA . ASN A 1 290 ? -24.034 -7.557 9.671 1.00 93.62 290 ASN A CA 1
ATOM 2398 C C . ASN A 1 290 ? -25.376 -7.229 9.005 1.00 93.62 290 ASN A C 1
ATOM 2400 O O . ASN A 1 290 ? -25.754 -7.836 8.008 1.00 93.62 290 ASN A O 1
ATOM 2404 N N . THR A 1 291 ? -26.098 -6.276 9.590 1.00 91.06 291 THR A N 1
ATOM 2405 C CA . THR A 1 291 ? -27.335 -5.699 9.038 1.00 91.06 291 THR A CA 1
ATOM 2406 C C . THR A 1 291 ? -27.127 -4.275 8.526 1.00 91.06 291 THR A C 1
ATOM 2408 O O . THR A 1 291 ? -28.095 -3.593 8.210 1.00 91.06 291 THR A O 1
ATOM 2411 N N . ARG A 1 292 ? -25.879 -3.789 8.528 1.00 87.50 292 ARG A N 1
ATOM 2412 C CA . ARG A 1 292 ? -25.535 -2.415 8.140 1.00 87.50 292 ARG A CA 1
ATOM 2413 C C . ARG A 1 292 ? -25.418 -2.266 6.626 1.00 87.50 292 ARG A C 1
ATOM 2415 O O . ARG A 1 292 ? -25.740 -1.206 6.106 1.00 87.50 292 ARG A O 1
ATOM 2422 N N . HIS A 1 293 ? -24.947 -3.316 5.957 1.00 87.12 293 HIS A N 1
ATOM 2423 C CA . HIS A 1 293 ? -24.635 -3.315 4.532 1.00 87.12 293 HIS A CA 1
ATOM 2424 C C . HIS A 1 293 ? -25.516 -4.321 3.792 1.00 87.12 293 HIS A C 1
ATOM 2426 O O . HIS A 1 293 ? -25.476 -5.513 4.094 1.00 87.12 293 HIS A O 1
ATOM 2432 N N . ASP A 1 294 ? -26.262 -3.860 2.786 1.00 88.62 294 ASP A N 1
ATOM 2433 C CA . ASP A 1 294 ? -27.157 -4.714 1.982 1.00 88.62 294 ASP A CA 1
ATOM 2434 C C . ASP A 1 294 ? -26.397 -5.766 1.157 1.00 88.62 294 ASP A C 1
ATOM 2436 O O . ASP A 1 294 ? -26.950 -6.789 0.760 1.00 88.62 294 ASP A O 1
ATOM 2440 N N . PHE A 1 295 ? -25.107 -5.528 0.913 1.00 91.44 295 PHE A N 1
ATOM 2441 C CA . PHE A 1 295 ? -24.208 -6.434 0.201 1.00 91.44 295 PHE A CA 1
ATOM 2442 C C . PHE A 1 295 ? -23.485 -7.431 1.124 1.00 91.44 295 PHE A C 1
ATOM 2444 O O . PHE A 1 295 ? -22.569 -8.123 0.675 1.00 91.44 295 PHE A O 1
ATOM 2451 N N . ALA A 1 296 ? -23.863 -7.520 2.405 1.00 92.31 296 ALA A N 1
ATOM 2452 C CA . ALA A 1 296 ? -23.331 -8.540 3.302 1.00 92.31 296 ALA A CA 1
ATOM 2453 C C . ALA A 1 296 ? -23.626 -9.950 2.760 1.00 92.31 296 ALA A C 1
ATOM 2455 O O . ALA A 1 296 ? -24.751 -10.288 2.392 1.00 92.31 296 ALA A O 1
ATOM 2456 N N . LEU A 1 297 ? -22.597 -10.794 2.708 1.00 91.69 297 LEU A N 1
ATOM 2457 C CA . LEU A 1 297 ? -22.670 -12.135 2.139 1.00 91.69 297 LEU A CA 1
ATOM 2458 C C . LEU A 1 297 ? -22.836 -13.191 3.231 1.00 91.69 297 LEU A C 1
ATOM 2460 O O . LEU A 1 297 ? -22.455 -12.995 4.383 1.00 91.69 297 LEU A O 1
ATOM 2464 N N . GLY A 1 298 ? -23.339 -14.366 2.846 1.00 91.19 298 GLY A N 1
ATOM 2465 C CA . GLY A 1 298 ? -23.481 -15.526 3.729 1.00 91.19 298 GLY A CA 1
ATOM 2466 C C . GLY A 1 298 ? -24.696 -15.462 4.660 1.00 91.19 298 GLY A C 1
ATOM 2467 O O . GLY A 1 298 ? -25.601 -14.654 4.501 1.00 91.19 298 GLY A O 1
ATOM 2468 N N . SER A 1 299 ? -24.754 -16.384 5.620 1.00 90.12 299 SER A N 1
ATOM 2469 C CA . SER A 1 299 ? -25.830 -16.469 6.618 1.00 90.12 299 SER A CA 1
ATOM 2470 C C . SER A 1 299 ? -25.274 -16.895 7.973 1.00 90.12 299 SER A C 1
ATOM 2472 O O . SER A 1 299 ? -24.183 -17.456 8.046 1.00 90.12 299 SER A O 1
ATOM 2474 N N . ALA A 1 300 ? -26.028 -16.709 9.059 1.00 89.25 300 ALA A N 1
ATOM 2475 C CA . ALA A 1 300 ? -25.586 -17.133 10.393 1.00 89.25 300 ALA A CA 1
ATOM 2476 C C . ALA A 1 300 ? -25.177 -18.623 10.451 1.00 89.25 300 ALA A C 1
ATOM 2478 O O . ALA A 1 300 ? -24.239 -18.971 11.166 1.00 89.25 300 ALA A O 1
ATOM 2479 N N . LYS A 1 301 ? -25.844 -19.482 9.661 1.00 88.44 301 LYS A N 1
ATOM 2480 C CA . LYS A 1 301 ? -25.541 -20.921 9.541 1.00 88.44 301 LYS A CA 1
ATOM 2481 C C . LYS A 1 301 ? -24.349 -21.214 8.624 1.00 88.44 301 LYS A C 1
ATOM 2483 O O . LYS A 1 301 ? -23.620 -22.169 8.865 1.00 88.44 301 LYS A O 1
ATOM 2488 N N . ARG A 1 302 ? -24.154 -20.413 7.573 1.00 88.19 302 ARG A N 1
ATOM 2489 C CA . ARG A 1 302 ? -23.047 -20.536 6.613 1.00 88.19 302 ARG A CA 1
ATOM 2490 C C . ARG A 1 302 ? -22.383 -19.166 6.433 1.00 88.19 302 ARG A C 1
ATOM 2492 O O . ARG A 1 302 ? -22.704 -18.470 5.465 1.00 88.19 302 ARG A O 1
ATOM 2499 N N . PRO A 1 303 ? -21.527 -18.752 7.382 1.00 91.56 303 PRO A N 1
ATOM 2500 C CA . PRO A 1 303 ? -20.987 -17.403 7.394 1.00 91.56 303 PRO A CA 1
ATOM 2501 C C . PRO A 1 303 ? -19.938 -17.201 6.300 1.00 91.56 303 PRO A C 1
ATOM 2503 O O . PRO A 1 303 ? -19.088 -18.060 6.061 1.00 91.56 303 PRO A O 1
ATOM 2506 N N . PHE A 1 304 ? -19.986 -16.031 5.675 1.00 91.19 304 PHE A N 1
ATOM 2507 C CA . PHE A 1 304 ? -18.911 -15.452 4.886 1.00 91.19 304 PHE A CA 1
ATOM 2508 C C . PHE A 1 304 ? -18.014 -14.614 5.806 1.00 91.19 304 PHE A C 1
ATOM 2510 O O . PHE A 1 304 ? -18.505 -13.932 6.707 1.00 91.19 304 PHE A O 1
ATOM 2517 N N . GLY A 1 305 ? -16.699 -14.710 5.617 1.00 90.25 305 GLY A N 1
ATOM 2518 C CA . GLY A 1 305 ? -15.722 -14.058 6.484 1.00 90.25 305 GLY A CA 1
ATOM 2519 C C . GLY A 1 305 ? -14.362 -13.965 5.811 1.00 90.25 305 GLY A C 1
ATOM 2520 O O . GLY A 1 305 ? -13.580 -14.918 5.896 1.00 90.25 305 GLY A O 1
ATOM 2521 N N . LYS A 1 306 ? -14.113 -12.855 5.120 1.00 89.56 306 LYS A N 1
ATOM 2522 C CA . LYS A 1 306 ? -12.863 -12.540 4.414 1.00 89.56 306 LYS A CA 1
ATOM 2523 C C . LYS A 1 306 ? -12.225 -11.239 4.904 1.00 89.56 306 LYS A C 1
ATOM 2525 O O . LYS A 1 306 ? -11.090 -10.968 4.522 1.00 89.56 306 LYS A O 1
ATOM 2530 N N . GLY A 1 307 ? -12.890 -10.489 5.772 1.00 92.69 307 GLY A N 1
ATOM 2531 C CA . GLY A 1 307 ? -12.334 -9.326 6.440 1.00 92.69 307 GLY A CA 1
ATOM 2532 C C . GLY A 1 307 ? -11.189 -9.651 7.388 1.00 92.69 307 GLY A C 1
ATOM 2533 O O . GLY A 1 307 ? -11.004 -10.787 7.825 1.00 92.69 307 GLY A O 1
ATOM 2534 N N . ILE A 1 308 ? -10.442 -8.613 7.756 1.00 95.00 308 ILE A N 1
ATOM 2535 C CA . ILE A 1 308 ? -9.331 -8.687 8.704 1.00 95.00 308 ILE A CA 1
ATOM 2536 C C . ILE A 1 308 ? -9.768 -9.197 10.077 1.00 95.00 308 ILE A C 1
ATOM 2538 O O . ILE A 1 308 ? -8.984 -9.848 10.759 1.00 95.00 308 ILE A O 1
ATOM 2542 N N . PHE A 1 309 ? -11.011 -8.957 10.489 1.00 95.69 309 PHE A N 1
ATOM 2543 C CA . PHE A 1 309 ? -11.543 -9.475 11.744 1.00 95.69 309 PHE A CA 1
ATOM 2544 C C . PHE A 1 309 ? -11.962 -10.931 11.571 1.00 95.69 309 PHE A C 1
ATOM 2546 O O . PHE A 1 309 ? -12.799 -11.248 10.728 1.00 95.69 309 PHE A O 1
ATOM 2553 N N . ARG A 1 310 ? -11.448 -11.830 12.415 1.00 94.12 310 ARG A N 1
ATOM 2554 C CA . ARG A 1 310 ? -11.826 -13.244 12.365 1.00 94.12 310 ARG A CA 1
ATOM 2555 C C . ARG A 1 310 ? -12.443 -13.712 13.668 1.00 94.12 310 ARG A C 1
ATOM 2557 O O . ARG A 1 310 ? -11.774 -13.750 14.697 1.00 94.12 310 ARG A O 1
ATOM 2564 N N . ARG A 1 311 ? -13.696 -14.159 13.596 1.00 92.25 311 ARG A N 1
ATOM 2565 C CA . ARG A 1 311 ? -14.357 -14.856 14.699 1.00 92.25 311 ARG A CA 1
ATOM 2566 C C . ARG A 1 311 ? -13.845 -16.292 14.776 1.00 92.25 311 ARG A C 1
ATOM 2568 O O . ARG A 1 311 ? -13.967 -17.039 13.803 1.00 92.25 311 ARG A O 1
ATOM 2575 N N . ILE A 1 312 ? -13.278 -16.675 15.914 1.00 91.00 312 ILE A N 1
ATOM 2576 C CA . ILE A 1 312 ? -12.716 -18.007 16.154 1.00 91.00 312 ILE A CA 1
ATOM 2577 C C . ILE A 1 312 ? -13.517 -18.649 17.282 1.00 91.00 312 ILE A C 1
ATOM 2579 O O . ILE A 1 312 ? -13.670 -18.056 18.344 1.00 91.00 312 ILE A O 1
ATOM 2583 N N . TYR A 1 313 ? -14.072 -19.833 17.033 1.00 89.88 313 TYR A N 1
ATOM 2584 C CA . TYR A 1 313 ? -14.780 -20.595 18.056 1.00 89.88 313 TYR A CA 1
ATOM 2585 C C . TYR A 1 313 ? -13.805 -21.536 18.751 1.00 89.88 313 TYR A C 1
ATOM 2587 O O . TYR A 1 313 ? -13.166 -22.357 18.089 1.00 89.88 313 TYR A O 1
ATOM 2595 N N . ASP A 1 314 ? -13.701 -21.417 20.068 1.00 87.31 314 ASP A N 1
ATOM 2596 C CA . ASP A 1 314 ? -12.940 -22.344 20.887 1.00 87.31 314 ASP A CA 1
ATOM 2597 C C . ASP A 1 314 ? -13.880 -23.416 21.448 1.00 87.31 314 ASP A C 1
ATOM 2599 O O . ASP A 1 314 ? -14.766 -23.150 22.259 1.00 87.31 314 ASP A O 1
ATOM 2603 N N . THR A 1 315 ? -13.673 -24.652 20.994 1.00 87.56 315 THR A N 1
ATOM 2604 C CA . THR A 1 315 ? -14.475 -25.811 21.410 1.00 87.56 315 THR A CA 1
ATOM 2605 C C . THR A 1 315 ? -14.240 -26.213 22.864 1.00 87.56 315 THR A C 1
ATOM 2607 O O . THR A 1 315 ? -15.126 -26.815 23.462 1.00 87.56 315 THR A O 1
ATOM 2610 N N . MET A 1 316 ? -13.086 -25.873 23.449 1.00 85.75 316 MET A N 1
ATOM 2611 C CA . MET A 1 316 ? -12.764 -26.225 24.833 1.00 85.75 316 MET A CA 1
ATOM 2612 C C . MET A 1 316 ? -13.455 -25.298 25.830 1.00 85.75 316 MET A C 1
ATOM 2614 O O . MET A 1 316 ? -13.943 -25.754 26.860 1.00 85.75 316 MET A O 1
ATOM 2618 N N . THR A 1 317 ? -13.501 -23.999 25.531 1.00 85.81 317 THR A N 1
ATOM 2619 C CA . THR A 1 317 ? -14.129 -22.994 26.404 1.00 85.81 317 THR A CA 1
ATOM 2620 C C . THR A 1 317 ? -15.586 -22.713 26.039 1.00 85.81 317 THR A C 1
ATOM 2622 O O . THR A 1 317 ? -16.318 -22.137 26.839 1.00 85.81 317 THR A O 1
ATOM 2625 N N . GLY A 1 318 ? -16.020 -23.101 24.835 1.00 86.00 318 GLY A N 1
ATOM 2626 C CA . GLY A 1 318 ? -17.335 -22.759 24.293 1.00 86.00 318 GLY A CA 1
ATOM 2627 C C . GLY A 1 318 ? -17.487 -21.270 23.963 1.00 86.00 318 GLY A C 1
ATOM 2628 O O . GLY A 1 318 ? -18.600 -20.812 23.699 1.00 86.00 318 GLY A O 1
ATOM 2629 N N . LEU A 1 319 ? -16.387 -20.511 23.985 1.00 86.38 319 LEU A N 1
ATOM 2630 C CA . LEU A 1 319 ? -16.365 -19.067 23.788 1.00 86.38 319 LEU A CA 1
ATOM 2631 C C . LEU A 1 319 ? -15.838 -18.702 22.400 1.00 86.38 319 LEU A C 1
ATOM 2633 O O . LEU A 1 319 ? -15.121 -19.455 21.740 1.00 86.38 319 LEU A O 1
ATOM 2637 N N . TYR A 1 320 ? -16.197 -17.499 21.961 1.00 87.19 320 TYR A N 1
ATOM 2638 C CA . TYR A 1 320 ? -15.639 -16.902 20.757 1.00 87.19 320 TYR A CA 1
ATOM 2639 C C . TYR A 1 320 ? -14.492 -15.963 21.117 1.00 87.19 320 TYR A C 1
ATOM 2641 O O . TYR A 1 320 ? -14.658 -15.071 21.946 1.00 87.19 320 TYR A O 1
ATOM 2649 N N . SER A 1 321 ? -13.360 -16.126 20.440 1.00 90.69 321 SER A N 1
ATOM 2650 C CA . SER A 1 321 ? -12.248 -15.179 20.451 1.00 90.69 321 SER A CA 1
ATOM 2651 C C . SER A 1 321 ? -12.150 -14.440 19.116 1.00 90.69 321 SER A C 1
ATOM 2653 O O . SER A 1 321 ? -12.763 -14.824 18.108 1.00 90.69 321 SER A O 1
ATOM 2655 N N . THR A 1 322 ? -11.393 -13.344 19.116 1.00 94.12 322 THR A N 1
ATOM 2656 C CA . THR A 1 322 ? -11.186 -12.518 17.923 1.00 94.12 322 THR A CA 1
ATOM 2657 C C . THR A 1 322 ? -9.732 -12.592 17.487 1.00 94.12 322 THR A C 1
ATOM 2659 O O . THR A 1 322 ? -8.841 -12.115 18.184 1.00 94.12 322 THR A O 1
ATOM 2662 N N . GLY A 1 323 ? -9.498 -13.177 16.316 1.00 94.06 323 GLY A N 1
ATOM 2663 C CA . GLY A 1 323 ? -8.203 -13.177 15.643 1.00 94.06 323 GLY A CA 1
ATOM 2664 C C . GLY A 1 323 ? -8.188 -12.260 14.424 1.00 94.06 323 GLY A C 1
ATOM 2665 O O . GLY A 1 323 ? -9.133 -11.511 14.163 1.00 94.06 323 GLY A O 1
ATOM 2666 N N . LEU A 1 324 ? -7.112 -12.364 13.647 1.00 94.88 324 LEU A N 1
ATOM 2667 C CA . LEU A 1 324 ? -6.921 -11.612 12.411 1.00 94.88 324 LEU A CA 1
ATOM 2668 C C . LEU A 1 324 ? -6.871 -12.556 11.208 1.00 94.88 324 LEU A C 1
ATOM 2670 O O . LEU A 1 324 ? -6.186 -13.576 11.263 1.00 94.88 324 LEU A O 1
ATOM 2674 N N . TYR A 1 325 ? -7.544 -12.229 10.111 1.00 94.44 325 TYR A N 1
ATOM 2675 C CA . TYR A 1 325 ? -7.446 -12.976 8.857 1.00 94.44 325 TYR A CA 1
ATOM 2676 C C . TYR A 1 325 ? -6.681 -12.173 7.806 1.00 94.44 325 TYR A C 1
ATOM 2678 O O . TYR A 1 325 ? -6.947 -11.002 7.566 1.00 94.44 325 TYR A O 1
ATOM 2686 N N . ILE A 1 326 ? -5.683 -12.806 7.197 1.00 93.25 326 ILE A N 1
ATOM 2687 C CA . ILE A 1 326 ? -4.815 -12.196 6.194 1.00 93.25 326 ILE A CA 1
ATOM 2688 C C . ILE A 1 326 ? -5.173 -12.796 4.842 1.00 93.25 326 ILE A C 1
ATOM 2690 O O . ILE A 1 326 ? -4.935 -13.980 4.622 1.00 93.25 326 ILE A O 1
ATOM 2694 N N . ASN A 1 327 ? -5.690 -11.978 3.925 1.00 87.44 327 ASN A N 1
ATOM 2695 C CA . ASN A 1 327 ? -6.279 -12.411 2.650 1.00 87.44 327 ASN A CA 1
ATOM 2696 C C . ASN A 1 327 ? -5.308 -13.136 1.700 1.00 87.44 327 ASN A C 1
ATOM 2698 O O . ASN A 1 327 ? -5.743 -13.826 0.781 1.00 87.44 327 ASN A O 1
ATOM 2702 N N . THR A 1 328 ? -3.991 -12.988 1.888 1.00 81.31 328 THR A N 1
ATOM 2703 C CA . THR A 1 328 ? -2.983 -13.584 0.999 1.00 81.31 328 THR A CA 1
ATOM 2704 C C . THR A 1 328 ? -1.738 -14.096 1.725 1.00 81.31 328 THR A C 1
ATOM 2706 O O . THR A 1 328 ? -1.147 -13.432 2.584 1.00 81.31 328 THR A O 1
ATOM 2709 N N . ASN A 1 329 ? -1.267 -15.264 1.296 1.00 78.94 329 ASN A N 1
ATOM 2710 C CA . ASN A 1 329 ? 0.007 -15.870 1.660 1.00 78.94 329 ASN A CA 1
ATOM 2711 C C . ASN A 1 329 ? 0.963 -16.013 0.455 1.00 78.94 329 ASN A C 1
ATOM 2713 O O . ASN A 1 329 ? 1.738 -16.965 0.355 1.00 78.94 329 ASN A O 1
ATOM 2717 N N . LYS A 1 330 ? 0.946 -15.034 -0.462 1.00 75.31 330 LYS A N 1
ATOM 2718 C CA . LYS A 1 330 ? 1.897 -14.910 -1.585 1.00 75.31 330 LYS A CA 1
ATOM 2719 C C . LYS A 1 330 ? 2.061 -16.230 -2.366 1.00 75.31 330 LYS A C 1
ATOM 2721 O O . LYS A 1 330 ? 1.130 -16.657 -3.035 1.00 75.31 330 LYS A O 1
ATOM 2726 N N . THR A 1 331 ? 3.240 -16.859 -2.306 1.00 62.09 331 THR A N 1
ATOM 2727 C CA . THR A 1 331 ? 3.582 -18.062 -3.080 1.00 62.09 331 THR A CA 1
ATOM 2728 C C . THR A 1 331 ? 2.755 -19.270 -2.662 1.00 62.09 331 THR A C 1
ATOM 2730 O O . THR A 1 331 ? 2.424 -20.084 -3.512 1.00 62.09 331 THR A O 1
ATOM 2733 N N . ALA A 1 332 ? 2.350 -19.357 -1.390 1.00 69.19 332 ALA A N 1
ATOM 2734 C CA . ALA A 1 332 ? 1.512 -20.453 -0.905 1.00 69.19 332 ALA A CA 1
ATOM 2735 C C . ALA A 1 332 ? 0.087 -20.431 -1.492 1.00 69.19 332 ALA A C 1
ATOM 2737 O O . ALA A 1 332 ? -0.621 -21.429 -1.393 1.00 69.19 332 ALA A O 1
ATOM 2738 N N . ASP A 1 333 ? -0.315 -19.318 -2.115 1.00 75.81 333 ASP A N 1
ATOM 2739 C CA . ASP A 1 333 ? -1.645 -19.122 -2.696 1.00 75.81 333 ASP A CA 1
ATOM 2740 C C . ASP A 1 333 ? -1.642 -19.104 -4.236 1.00 75.81 333 ASP A C 1
ATOM 2742 O O . ASP A 1 333 ? -2.697 -18.914 -4.838 1.00 75.81 333 ASP A O 1
ATOM 2746 N N . GLN A 1 334 ? -0.490 -19.318 -4.893 1.00 66.56 334 GLN A N 1
ATOM 2747 C CA . GLN A 1 334 ? -0.352 -19.211 -6.359 1.00 66.56 334 GLN A CA 1
ATOM 2748 C C . GLN A 1 334 ? -1.309 -20.122 -7.138 1.00 66.56 334 GLN A C 1
ATOM 2750 O O . GLN A 1 334 ? -1.820 -19.708 -8.173 1.00 66.56 334 GLN A O 1
ATOM 2755 N N . ASN A 1 335 ? -1.594 -21.314 -6.606 1.00 77.94 335 ASN A N 1
ATOM 2756 C CA . ASN A 1 335 ? -2.457 -22.316 -7.242 1.00 77.94 335 ASN A CA 1
ATOM 2757 C C . ASN A 1 335 ? -3.749 -22.573 -6.456 1.00 77.94 335 ASN A C 1
ATOM 2759 O O . ASN A 1 335 ? -4.404 -23.589 -6.665 1.00 77.94 335 ASN A O 1
ATOM 2763 N N . LYS A 1 336 ? -4.095 -21.686 -5.518 1.00 77.75 336 LYS A N 1
ATOM 2764 C CA . LYS A 1 336 ? -5.298 -21.833 -4.698 1.00 77.75 336 LYS A CA 1
ATOM 2765 C C . LYS A 1 336 ? -6.443 -21.000 -5.245 1.00 77.75 336 LYS A C 1
ATOM 2767 O O . LYS A 1 336 ? -6.248 -19.845 -5.654 1.00 77.75 336 LYS A O 1
ATOM 2772 N N . ASN A 1 337 ? -7.642 -21.566 -5.168 1.00 74.25 337 ASN A N 1
ATOM 2773 C CA . ASN A 1 337 ? -8.881 -20.838 -5.412 1.00 74.25 337 ASN A CA 1
ATOM 2774 C C . ASN A 1 337 ? -9.078 -19.765 -4.335 1.00 74.25 337 ASN A C 1
ATOM 2776 O O . ASN A 1 337 ? -8.604 -19.910 -3.212 1.00 74.25 337 ASN A O 1
ATOM 2780 N N . GLU A 1 338 ? -9.793 -18.688 -4.657 1.00 69.56 338 GLU A N 1
ATOM 2781 C CA . GLU A 1 338 ? -9.990 -17.523 -3.776 1.00 69.56 338 GLU A CA 1
ATOM 2782 C C . GLU A 1 338 ? -10.505 -17.879 -2.366 1.00 69.56 338 GLU A C 1
ATOM 2784 O O . GLU A 1 338 ? -10.116 -17.276 -1.359 1.00 69.56 338 GLU A O 1
ATOM 2789 N N . LEU A 1 339 ? -11.329 -18.923 -2.272 1.00 68.56 339 LEU A N 1
ATOM 2790 C CA . LEU A 1 339 ? -11.856 -19.434 -1.009 1.00 68.56 339 LEU A CA 1
ATOM 2791 C C . LEU A 1 339 ? -10.760 -19.988 -0.084 1.00 68.56 339 LEU A C 1
ATOM 2793 O O . LEU A 1 339 ? -10.858 -19.799 1.127 1.00 68.56 339 LEU A O 1
ATOM 2797 N N . GLU A 1 340 ? -9.705 -20.579 -0.645 1.00 71.00 340 GLU A N 1
ATOM 2798 C CA . GLU A 1 340 ? -8.627 -21.291 0.061 1.00 71.00 340 GLU A CA 1
ATOM 2799 C C . GLU A 1 340 ? -7.389 -20.421 0.336 1.00 71.00 340 GLU A C 1
ATOM 2801 O O . GLU A 1 340 ? -6.413 -20.883 0.936 1.00 71.00 340 GLU A O 1
ATOM 2806 N N . ARG A 1 341 ? -7.406 -19.166 -0.125 1.00 83.44 341 ARG A N 1
ATOM 2807 C CA . ARG A 1 341 ? -6.311 -18.212 0.080 1.00 83.44 341 ARG A CA 1
ATOM 2808 C C . ARG A 1 341 ? -6.298 -17.657 1.495 1.00 83.44 341 ARG A C 1
ATOM 2810 O O . ARG A 1 341 ? -7.317 -17.627 2.190 1.00 83.44 341 ARG A O 1
ATOM 2817 N N . GLY A 1 342 ? -5.134 -17.155 1.886 1.00 87.38 342 GLY A N 1
ATOM 2818 C CA . GLY A 1 342 ? -4.953 -16.478 3.158 1.00 87.38 342 GLY A CA 1
ATOM 2819 C C . GLY A 1 342 ? -4.768 -17.413 4.349 1.00 87.38 342 GLY A C 1
ATOM 2820 O O . GLY A 1 342 ? -4.625 -18.627 4.217 1.00 87.38 342 GLY A O 1
ATOM 2821 N N . TYR A 1 343 ? -4.696 -16.821 5.536 1.00 90.50 343 TYR A N 1
ATOM 2822 C CA . TYR A 1 343 ? -4.479 -17.541 6.791 1.00 90.50 343 TYR A CA 1
ATOM 2823 C C . TYR A 1 343 ? -4.976 -16.734 7.989 1.00 90.50 343 TYR A C 1
ATOM 2825 O O . TYR A 1 343 ? -5.178 -15.524 7.902 1.00 90.50 343 TYR A O 1
ATOM 2833 N N . ILE A 1 344 ? -5.158 -17.420 9.117 1.00 91.62 344 ILE A N 1
ATOM 2834 C CA . ILE A 1 344 ? -5.617 -16.828 10.374 1.00 91.62 344 ILE A CA 1
ATOM 2835 C C . ILE A 1 344 ? -4.423 -16.664 11.317 1.00 91.62 344 ILE A C 1
ATOM 2837 O O . ILE A 1 344 ? -3.625 -17.584 11.491 1.00 91.62 344 ILE A O 1
ATOM 2841 N N . ILE A 1 345 ? -4.324 -15.500 11.950 1.00 92.81 345 ILE A N 1
ATOM 2842 C CA . ILE A 1 345 ? -3.508 -15.256 13.136 1.00 92.81 345 ILE A CA 1
ATOM 2843 C C . ILE A 1 345 ? -4.458 -15.357 14.337 1.00 92.81 345 ILE A C 1
ATOM 2845 O O . ILE A 1 345 ? -5.316 -14.487 14.496 1.00 92.81 345 ILE A O 1
ATOM 2849 N N . PRO A 1 346 ? -4.348 -16.401 15.178 1.00 90.12 346 PRO A N 1
ATOM 2850 C CA . PRO A 1 346 ? -5.314 -16.654 16.250 1.00 90.12 346 PRO A CA 1
ATOM 2851 C C . PRO A 1 346 ? -5.121 -15.753 17.478 1.00 90.12 346 PRO A C 1
ATOM 2853 O O . PRO A 1 346 ? -5.882 -15.845 18.434 1.00 90.12 346 PRO A O 1
ATOM 2856 N N . TRP A 1 347 ? -4.093 -14.900 17.480 1.00 86.44 347 TRP A N 1
ATOM 2857 C CA . TRP A 1 347 ? -3.783 -14.022 18.601 1.00 86.44 347 TRP A CA 1
ATOM 2858 C C . TRP A 1 347 ? -4.680 -12.779 18.615 1.00 86.44 347 TRP A C 1
ATOM 2860 O O . TRP A 1 347 ? -4.687 -11.999 17.661 1.00 86.44 347 TRP A O 1
ATOM 2870 N N . GLN A 1 348 ? -5.382 -12.580 19.731 1.00 89.00 348 GLN A N 1
ATOM 2871 C CA . GLN A 1 348 ? -6.204 -11.402 19.980 1.00 89.00 348 GLN A CA 1
ATOM 2872 C C . GLN A 1 348 ? -5.332 -10.231 20.446 1.00 89.00 348 GLN A C 1
ATOM 2874 O O . GLN A 1 348 ? -4.887 -10.180 21.591 1.00 89.00 348 GLN A O 1
ATOM 2879 N N . ASN A 1 349 ? -5.091 -9.280 19.544 1.00 93.06 349 ASN A N 1
ATOM 2880 C CA . ASN A 1 349 ? -4.413 -8.024 19.851 1.00 93.06 349 ASN A CA 1
ATOM 2881 C C . ASN A 1 349 ? -5.438 -6.884 19.896 1.00 93.06 349 ASN A C 1
ATOM 2883 O O . ASN A 1 349 ? -5.829 -6.355 18.858 1.00 93.06 349 ASN A O 1
ATOM 2887 N N . GLU A 1 350 ? -5.877 -6.520 21.100 1.00 94.25 350 GLU A N 1
ATOM 2888 C CA . GLU A 1 350 ? -6.962 -5.552 21.311 1.00 94.25 350 GLU A CA 1
ATOM 2889 C C . GLU A 1 350 ? -6.649 -4.152 20.777 1.00 94.25 350 GLU A C 1
ATOM 2891 O O . GLU A 1 350 ? -7.529 -3.508 20.213 1.00 94.25 350 GLU A O 1
ATOM 2896 N N . GLU A 1 351 ? -5.402 -3.693 20.901 1.00 95.38 351 GLU A N 1
ATOM 2897 C CA . GLU A 1 351 ? -4.976 -2.393 20.376 1.00 95.38 351 GLU A CA 1
ATOM 2898 C C . GLU A 1 351 ? -5.081 -2.362 18.845 1.00 95.38 351 GLU A C 1
ATOM 2900 O O . GLU A 1 351 ? -5.635 -1.427 18.266 1.00 95.38 351 GLU A O 1
ATOM 2905 N N . VAL A 1 352 ? -4.597 -3.411 18.175 1.00 95.75 352 VAL A N 1
ATOM 2906 C CA . VAL A 1 352 ? -4.699 -3.532 16.716 1.00 95.75 352 VAL A CA 1
ATOM 2907 C C . VAL A 1 352 ? -6.156 -3.626 16.273 1.00 95.75 352 VAL A C 1
ATOM 2909 O O . VAL A 1 352 ? -6.540 -2.947 15.324 1.00 95.75 352 VAL A O 1
ATOM 2912 N N . LEU A 1 353 ? -6.970 -4.432 16.959 1.00 95.81 353 LEU A N 1
ATOM 2913 C CA . LEU A 1 353 ? -8.395 -4.571 16.655 1.00 95.81 353 LEU A CA 1
ATOM 2914 C C . LEU A 1 353 ? -9.127 -3.232 16.801 1.00 95.81 353 LEU A C 1
ATOM 2916 O O . LEU A 1 353 ? -9.868 -2.856 15.897 1.00 95.81 353 LEU A O 1
ATOM 2920 N N . TYR A 1 354 ? -8.856 -2.488 17.876 1.00 96.38 354 TYR A N 1
ATOM 2921 C CA . TYR A 1 354 ? -9.412 -1.155 18.110 1.00 96.38 354 TYR A CA 1
ATOM 2922 C C . TYR A 1 354 ? -9.080 -0.184 16.970 1.00 96.38 354 TYR A C 1
ATOM 2924 O O . TYR A 1 354 ? -9.964 0.472 16.422 1.00 96.38 354 TYR A O 1
ATOM 2932 N N . TRP A 1 355 ? -7.807 -0.101 16.575 1.00 97.06 355 TRP A N 1
ATOM 2933 C CA . TRP A 1 355 ? -7.379 0.831 15.531 1.00 97.06 355 TRP A CA 1
ATOM 2934 C C . TRP A 1 355 ? -7.862 0.438 14.133 1.00 97.06 355 TRP A C 1
ATOM 2936 O O . TRP A 1 355 ? -8.200 1.320 13.342 1.00 97.06 355 TRP A O 1
ATOM 2946 N N . LEU A 1 356 ? -7.934 -0.860 13.826 1.00 96.69 356 LEU A N 1
ATOM 2947 C CA . LEU A 1 356 ? -8.528 -1.348 12.579 1.00 96.69 356 LEU A CA 1
ATOM 2948 C C . LEU A 1 356 ? -10.029 -1.057 12.525 1.00 96.69 356 LEU A C 1
ATOM 2950 O O . LEU A 1 356 ? -10.533 -0.653 11.481 1.00 96.69 356 LEU A O 1
ATOM 2954 N N . GLU A 1 357 ? -10.739 -1.227 13.642 1.00 96.12 357 GLU A N 1
ATOM 2955 C CA . GLU A 1 357 ? -12.172 -0.945 13.724 1.00 96.12 357 GLU A CA 1
ATOM 2956 C C . GLU A 1 357 ? -12.424 0.552 13.539 1.00 96.12 357 GLU A C 1
ATOM 2958 O O . GLU A 1 357 ? -13.268 0.952 12.735 1.00 96.12 357 GLU A O 1
ATOM 2963 N N . LYS A 1 358 ? -11.627 1.385 14.217 1.00 96.44 358 LYS A N 1
ATOM 2964 C CA . LYS A 1 358 ? -11.658 2.837 14.058 1.00 96.44 358 LYS A CA 1
ATOM 2965 C C . LYS A 1 358 ? -11.366 3.259 12.617 1.00 96.44 358 LYS A C 1
ATOM 2967 O O . LYS A 1 358 ? -12.067 4.123 12.099 1.00 96.44 358 LYS A O 1
ATOM 2972 N N . LEU A 1 359 ? -10.384 2.640 11.952 1.00 96.88 359 LEU A N 1
ATOM 2973 C CA . LEU A 1 359 ? -10.105 2.903 10.538 1.00 96.88 359 LEU A CA 1
ATOM 2974 C C . LEU A 1 359 ? -11.300 2.532 9.652 1.00 96.88 359 LEU A C 1
ATOM 2976 O O . LEU A 1 359 ? -11.702 3.355 8.837 1.00 96.88 359 LEU A O 1
ATOM 2980 N N . ARG A 1 360 ? -11.884 1.339 9.820 1.00 95.38 360 ARG A N 1
ATOM 2981 C CA . ARG A 1 360 ? -13.061 0.905 9.050 1.00 95.38 360 ARG A CA 1
ATOM 2982 C C . ARG A 1 360 ? -14.215 1.894 9.210 1.00 95.38 360 ARG A C 1
ATOM 2984 O O . ARG A 1 360 ? -14.764 2.355 8.219 1.00 95.38 360 ARG A O 1
ATOM 2991 N N . ASN A 1 361 ? -14.545 2.266 10.446 1.00 94.88 361 ASN A N 1
ATOM 2992 C CA . ASN A 1 361 ? -15.633 3.207 10.724 1.00 94.88 361 ASN A CA 1
ATOM 2993 C C . ASN A 1 361 ? -15.343 4.604 10.137 1.00 94.88 361 ASN A C 1
ATOM 2995 O O . ASN A 1 361 ? -16.255 5.272 9.655 1.00 94.88 361 ASN A O 1
ATOM 2999 N N . TRP A 1 362 ? -14.076 5.035 10.145 1.00 96.19 362 TRP A N 1
ATOM 3000 C CA . TRP A 1 362 ? -13.645 6.273 9.495 1.00 96.19 362 TRP A CA 1
ATOM 3001 C C . TRP A 1 362 ? -13.796 6.197 7.969 1.00 96.19 362 TRP A C 1
ATOM 3003 O O . TRP A 1 362 ? -14.295 7.143 7.363 1.00 96.19 362 TRP A O 1
ATOM 3013 N N . GLN A 1 363 ? -13.417 5.075 7.345 1.00 94.00 363 GLN A N 1
ATOM 3014 C CA . GLN A 1 363 ? -13.567 4.877 5.901 1.00 94.00 363 GLN A CA 1
ATOM 3015 C C . GLN A 1 363 ? -15.041 4.874 5.498 1.00 94.00 363 GLN A C 1
ATOM 3017 O O . GLN A 1 363 ? -15.407 5.641 4.622 1.00 94.00 363 GLN A O 1
ATOM 3022 N N . GLU A 1 364 ? -15.901 4.142 6.206 1.00 92.31 364 GLU A N 1
ATOM 3023 C CA . GLU A 1 364 ? -17.348 4.138 5.942 1.00 92.31 364 GLU A CA 1
ATOM 3024 C C . GLU A 1 364 ? -17.988 5.539 6.040 1.00 92.31 364 GLU A C 1
ATOM 3026 O O . GLU A 1 364 ? -19.012 5.791 5.411 1.00 92.31 364 GLU A O 1
ATOM 3031 N N . LYS A 1 365 ? -17.418 6.453 6.841 1.00 93.50 365 LYS A N 1
ATOM 3032 C CA . LYS A 1 365 ? -17.941 7.817 7.024 1.00 93.50 365 LYS A CA 1
ATOM 3033 C C . LYS A 1 365 ? -17.379 8.823 6.013 1.00 93.50 365 LYS A C 1
ATOM 3035 O O . LYS A 1 365 ? -18.128 9.660 5.521 1.00 93.50 365 LYS A O 1
ATOM 3040 N N . TYR A 1 366 ? -16.076 8.774 5.731 1.00 93.44 366 TYR A N 1
ATOM 3041 C CA . TYR A 1 366 ? -15.368 9.818 4.970 1.00 93.44 366 TYR A CA 1
ATOM 3042 C C . TYR A 1 366 ? -14.815 9.356 3.617 1.00 93.44 366 TYR A C 1
ATOM 3044 O O . TYR A 1 366 ? -14.346 10.183 2.836 1.00 93.44 366 TYR A O 1
ATOM 3052 N N . ASN A 1 367 ? -14.843 8.054 3.346 1.00 86.75 367 ASN A N 1
ATOM 3053 C CA . ASN A 1 367 ? -14.424 7.432 2.092 1.00 86.75 367 ASN A CA 1
ATOM 3054 C C . ASN A 1 367 ? -15.342 6.231 1.745 1.00 86.75 367 ASN A C 1
ATOM 3056 O O . ASN A 1 367 ? -14.832 5.106 1.670 1.00 86.75 367 ASN A O 1
ATOM 3060 N N . PRO A 1 368 ? -16.668 6.458 1.628 1.00 68.25 368 PRO A N 1
ATOM 3061 C CA . PRO A 1 368 ? -17.651 5.413 1.348 1.00 68.25 368 PRO A CA 1
ATOM 3062 C C . PRO A 1 368 ? -17.565 4.865 -0.081 1.00 68.25 368 PRO A C 1
ATOM 3064 O O . PRO A 1 368 ? -17.096 5.599 -0.987 1.00 68.25 368 PRO A O 1
#

Organism: Salmonella enterica (NCBI:txid28901)

pLDDT: mean 87.9, std 10.96, range [27.97, 97.06]

Foldseek 3Di:
DDDPPPPPPQVLQPDQQPVSCCVPVHPLQVVVSNLSSVVSVPDDPPSRLLSVLVVCCVPQPCVPQPVVCSNPVVCQQVPDPPDHDAQVVSLVSCVVVPPDPVSSQSSQVSVQVSVVSVQQPPAWDQDPVRDTDGNTDRRGDHDDDDPPPPPPPDDPDDLVVLVVVLCLQWNWDDPVRLVVVCVPDDPPDDRDPRLVVGECLRRVNVQPVDPQKDFDDPVLQDPVDRNFAKDWDWDQDPNDTDITIITGACLVSLLVNCVSVDVDDSVQSVPAALCLQWQWDDDPNDTDGNPPDPNRDDYPVGIDGRHQWDWDQDPVVRDTDIWGWGQADPPVCPPPDSVPGTDIDRDDDPSSVVVSNVNSVVCVSNPD

Sequence (368 aa):
MLPPKSKKNDGRTSDLAFLWMLTTLGAEWRQWQELAAKWMATQTLGISDKREALGRFFESYIAEYAPYAISDLSLFFKGYQGHKCSSEEFEQIIRSTVAASANIQKGMNYAYEFIDFVVKDVFSEKDNYGNLVPLVLNPLRKIKKGYVATETVRNPLPYRYIQNLRQILCPLPDKTELTIIGQNLKQEEKLLPAWHYRHFKYWVWAQHAGSDWFEVGPELIDKNDPDCVWRTREVTRKGKKITLYQIWSPVKAMMIFIKLHLPLRSSQVRMLDSGEADTWRYENGRWILNTRHDFALGSAKRPFGKGIFRRIYDTMTGLYSTGLYINTNKTADQNKNELERGYIIPWQNEEVLYWLEKLRNWQEKYNP

Radius of gyration: 32.13 Å; chains: 1; bounding box: 71×59×88 Å

InterPro domains:
  IPR024965 Putative integrase [PF13009] 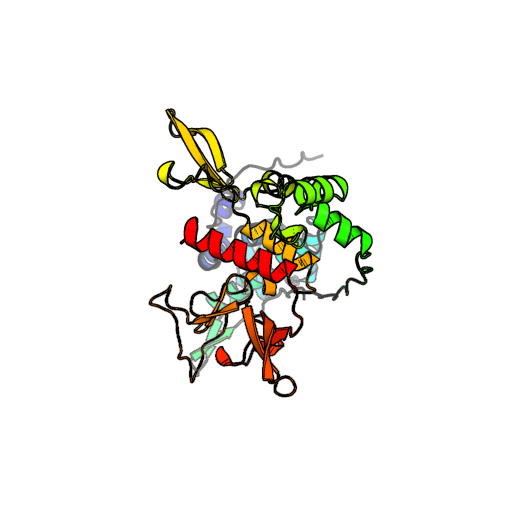(30-179)
  IPR024965 Putative integrase [PF13009] (198-368)

Secondary structure (DSSP, 8-state):
-PPPPP----STTT-SS-THHHHHT-GGGHHHHHHHHHHHHT--S-HHHHHHHHHHIIIIIIHHH-THHHH-HHHHHH-BTTB---HHHHHHHHHHH---HHHHHHHHHHHHHHHHHHHHHHSEEE-TTS-EEESS--S--------------PPPPPHHHHHHHHHHHSPPPPHHHHHHHHHTS-TTPPPPPGGGG--GGG-HHHHHHS--EEEE-GGG--TT-TT--EEEEEEEETTEEEEEEEEE--HHHHHHHHHHHS---HHHHHT----TT-SEEEETTEEEE--S-TT--B-SSSB---SSEEEEE-TTT--EEEEEEES--GGGGTT--GGG--EEE----HHHHHHHHHHHHHHHHH--